Protein AF-A0A139MXG2-F1 (afdb_monomer_lite)

Secondary structure (DSSP, 8-state):
----PPP----S-----TTSTTS---HHHHHHHHHHHHHHHHHHHHHHHHHHHT-EEEEEETTEEEEEE-HHHHHHHHHHHHHHTSTT-TTSS-HIIIIIITTTEE-GGGHHHHHHHHHHHHHHHTTS-GGG--S-SS-TT---TTTT---TT--SHHHH-B-TTS-BHHHHHHHHHHHHHHHT--EEEEEE-

Foldseek 3Di:
DDDDDDDDDDDPDPDDDPPCVPPDPDPVVVVVVVVVVVVVVVVVVVVVVVVLQPWFKWKDQPPDTGTFHHPLLVQQLLLQCCVVPVVVDFCPPLVCCRPPVVVWKDALVSLVSNLVSLVVSLVSQQPAALVSGQSHNVDRVDAPPCHPPDDPVRGTSSQNRAGPVRHRPSVSSNVSSVSCNVVNGMMGMDIDD

Organism: Streptococcus gordonii (NCBI:txid1302)

pLDDT: mean 81.47, std 22.65, range [27.84, 98.81]

Radius of gyration: 23.89 Å; chains: 1; bounding box: 67×48×54 Å

Structure (mmCIF, N/CA/C/O backbone):
data_AF-A0A139MXG2-F1
#
_entry.id   AF-A0A139MXG2-F1
#
loop_
_atom_site.group_PDB
_atom_site.id
_atom_site.type_symbol
_atom_site.label_atom_id
_atom_site.label_alt_id
_atom_site.label_comp_id
_atom_site.label_asym_id
_atom_site.label_entity_id
_atom_site.label_seq_id
_atom_site.pdbx_PDB_ins_code
_atom_site.Cartn_x
_atom_site.Cartn_y
_atom_site.Cartn_z
_atom_site.occupancy
_atom_site.B_iso_or_equiv
_atom_site.auth_seq_id
_atom_site.auth_comp_id
_atom_site.auth_asym_id
_atom_site.auth_atom_id
_atom_site.pdbx_PDB_model_num
ATOM 1 N N . MET A 1 1 ? 38.905 -34.431 35.740 1.00 37.22 1 MET A N 1
ATOM 2 C CA . MET A 1 1 ? 38.236 -33.341 36.484 1.00 37.22 1 MET A CA 1
ATOM 3 C C . MET A 1 1 ? 37.136 -32.780 35.584 1.00 37.22 1 MET A C 1
ATOM 5 O O . MET A 1 1 ? 37.453 -32.268 34.521 1.00 37.22 1 MET A O 1
ATOM 9 N N . ARG A 1 2 ? 35.854 -33.015 35.895 1.00 28.20 2 ARG A N 1
ATOM 10 C CA . ARG A 1 2 ? 34.718 -32.562 35.066 1.00 28.20 2 ARG A CA 1
ATOM 11 C C . ARG A 1 2 ? 34.295 -31.168 35.528 1.00 28.20 2 ARG A C 1
ATOM 13 O O . ARG A 1 2 ? 33.769 -31.045 36.629 1.00 28.20 2 ARG A O 1
ATOM 20 N N . PHE A 1 3 ? 34.488 -30.149 34.696 1.00 29.58 3 PHE A N 1
ATOM 21 C CA . PHE A 1 3 ? 33.905 -28.829 34.930 1.00 29.58 3 PHE A CA 1
ATOM 22 C C . PHE A 1 3 ? 32.488 -28.797 34.347 1.00 29.58 3 PHE A C 1
ATOM 24 O O . PHE A 1 3 ? 32.293 -28.965 33.145 1.00 29.58 3 PHE A O 1
ATOM 31 N N . ARG A 1 4 ?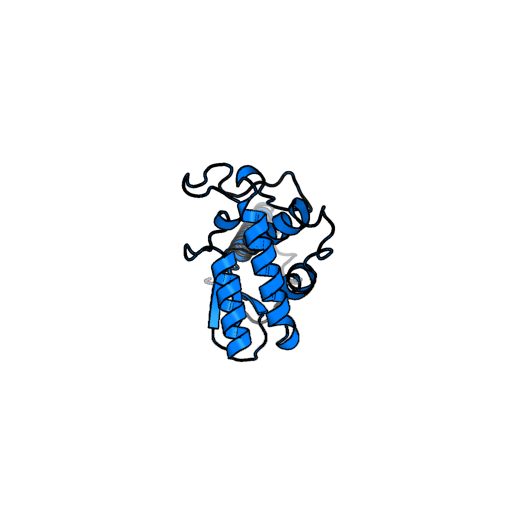 31.486 -28.635 35.216 1.00 29.02 4 ARG A N 1
ATOM 32 C CA . ARG A 1 4 ? 30.109 -28.301 34.833 1.00 29.02 4 ARG A CA 1
ATOM 33 C C . ARG A 1 4 ? 30.005 -26.779 34.798 1.00 29.02 4 ARG A C 1
ATOM 35 O O . ARG A 1 4 ? 30.084 -26.153 35.849 1.00 29.02 4 ARG A O 1
ATOM 42 N N . PHE A 1 5 ? 29.799 -26.201 33.621 1.00 33.56 5 PHE A N 1
ATOM 43 C CA . PHE A 1 5 ? 29.454 -24.787 33.492 1.00 33.56 5 PHE A CA 1
ATOM 44 C C . PHE A 1 5 ? 27.931 -24.645 33.535 1.00 33.56 5 PHE A C 1
ATOM 46 O O . PHE A 1 5 ? 27.222 -25.253 32.734 1.00 33.56 5 PHE A O 1
ATOM 53 N N . ARG A 1 6 ? 27.425 -23.885 34.509 1.00 27.84 6 ARG A N 1
ATOM 54 C CA . ARG A 1 6 ? 26.034 -23.419 34.548 1.00 27.84 6 ARG A CA 1
ATOM 55 C C . ARG A 1 6 ? 26.012 -22.061 33.854 1.00 27.84 6 ARG A C 1
ATOM 57 O O . ARG A 1 6 ? 26.726 -21.165 34.287 1.00 27.84 6 ARG A O 1
ATOM 64 N N . PHE A 1 7 ? 25.221 -21.923 32.797 1.00 35.12 7 PHE A N 1
ATOM 65 C CA . PHE A 1 7 ? 24.959 -20.633 32.162 1.00 35.12 7 PHE A CA 1
ATOM 66 C C . PHE A 1 7 ? 23.643 -20.077 32.715 1.00 35.12 7 PHE A C 1
ATOM 68 O O . PHE A 1 7 ? 22.646 -20.796 32.748 1.00 35.12 7 PHE A O 1
ATOM 75 N N . SER A 1 8 ? 23.664 -18.825 33.171 1.00 30.33 8 SER A N 1
ATOM 76 C CA . SER A 1 8 ? 22.471 -18.023 33.457 1.00 30.33 8 SER A CA 1
ATOM 77 C C . SER A 1 8 ? 22.381 -16.943 32.384 1.00 30.33 8 SER A C 1
ATOM 79 O O . SER A 1 8 ? 23.402 -16.333 32.065 1.00 30.33 8 SER A O 1
ATOM 81 N N . ILE A 1 9 ? 21.197 -16.740 31.809 1.00 47.22 9 ILE A N 1
ATOM 82 C CA . ILE A 1 9 ? 20.937 -15.701 30.810 1.00 47.22 9 ILE A CA 1
ATOM 83 C C . ILE A 1 9 ? 20.084 -14.639 31.494 1.00 47.22 9 ILE A C 1
ATOM 85 O O . ILE A 1 9 ? 18.867 -14.768 31.550 1.00 47.22 9 ILE A O 1
ATOM 89 N N . GLU A 1 10 ? 20.722 -13.598 32.015 1.00 31.53 10 GLU A N 1
ATOM 90 C CA . GLU A 1 10 ? 20.045 -12.356 32.383 1.00 31.53 10 GLU A CA 1
ATOM 91 C C . GLU A 1 10 ? 20.892 -11.173 31.908 1.00 31.53 10 GLU A C 1
ATOM 93 O O . GLU A 1 10 ? 22.058 -11.048 32.273 1.00 31.53 10 GLU A O 1
ATOM 98 N N . GLY A 1 11 ? 20.280 -10.302 31.099 1.00 35.84 11 GLY A N 1
ATOM 99 C CA . GLY A 1 11 ? 20.772 -8.954 30.810 1.00 35.84 11 GLY A CA 1
ATOM 100 C C . GLY A 1 11 ? 21.681 -8.809 29.584 1.00 35.84 11 GLY A C 1
ATOM 101 O O . GLY A 1 11 ? 22.771 -9.366 29.512 1.00 35.84 11 GLY A O 1
ATOM 102 N N . ASN A 1 12 ? 21.248 -7.972 28.635 1.00 47.31 12 ASN A N 1
ATOM 103 C CA . ASN A 1 12 ? 21.982 -7.511 27.448 1.00 47.31 12 ASN A CA 1
ATOM 104 C C . ASN A 1 12 ? 23.227 -6.660 27.791 1.00 47.31 12 ASN A C 1
ATOM 106 O O . ASN A 1 12 ? 23.281 -5.461 27.509 1.00 47.31 12 ASN A O 1
ATOM 110 N N . ARG A 1 13 ? 24.258 -7.271 28.374 1.00 39.78 13 ARG A N 1
ATOM 111 C CA . ARG A 1 13 ? 25.614 -6.709 28.422 1.00 39.78 13 ARG A CA 1
ATOM 112 C C . ARG A 1 13 ? 26.628 -7.829 28.608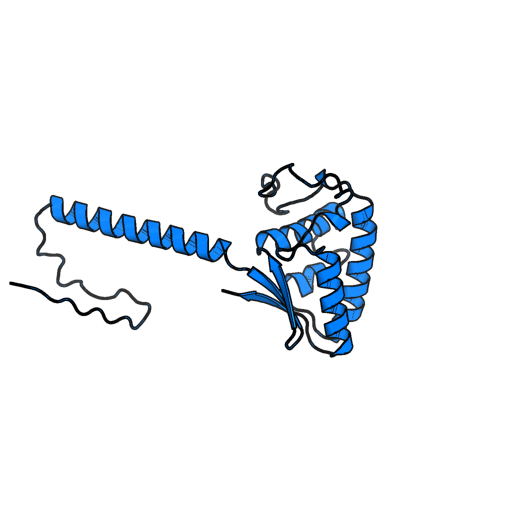 1.00 39.78 13 ARG A C 1
ATOM 114 O O . ARG A 1 13 ? 26.687 -8.451 29.662 1.00 39.78 13 ARG A O 1
ATOM 121 N N . LEU A 1 14 ? 27.445 -8.070 27.585 1.00 39.31 14 LEU A N 1
ATOM 122 C CA . LEU A 1 14 ? 28.656 -8.876 27.720 1.00 39.31 14 LEU A CA 1
ATOM 123 C C . LEU A 1 14 ? 29.695 -8.055 28.491 1.00 39.31 14 LEU A C 1
ATOM 125 O O . LEU A 1 14 ? 30.563 -7.423 27.896 1.00 39.31 14 LEU A O 1
ATOM 129 N N . GLU A 1 15 ? 29.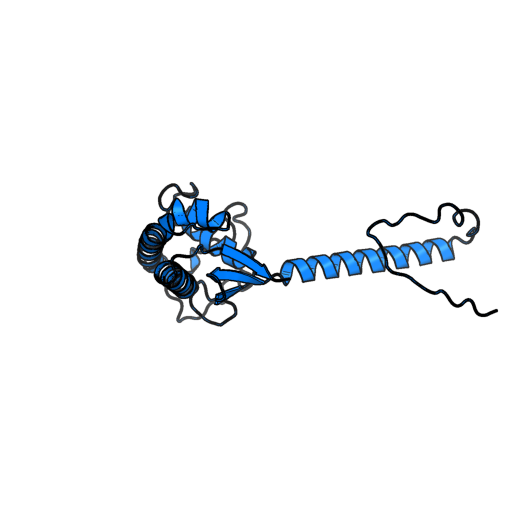600 -8.052 29.815 1.00 47.44 15 GLU A N 1
ATOM 130 C CA . GLU A 1 15 ? 30.723 -7.703 30.679 1.00 47.44 15 GLU A CA 1
ATOM 131 C C . GLU A 1 15 ? 31.101 -8.913 31.537 1.00 47.44 15 GLU A C 1
ATOM 133 O O . GLU A 1 15 ? 30.236 -9.644 32.014 1.00 47.44 15 GLU A O 1
ATOM 138 N N . LEU A 1 16 ? 32.418 -9.064 31.732 1.00 34.44 16 LEU A N 1
ATOM 139 C CA . LEU A 1 16 ? 33.171 -10.162 32.357 1.00 34.44 16 LEU A CA 1
ATOM 140 C C . LEU A 1 16 ? 33.543 -11.271 31.353 1.00 34.44 16 LEU A C 1
ATOM 142 O O . LEU A 1 16 ? 32.700 -11.954 30.791 1.00 34.44 16 LEU A O 1
ATOM 146 N N . LEU A 1 17 ? 34.825 -11.516 31.068 1.00 36.31 17 LEU A N 1
ATOM 147 C CA . LEU A 1 17 ? 35.891 -11.736 32.049 1.00 36.31 17 LEU A CA 1
ATOM 148 C C . LEU A 1 17 ? 37.239 -11.153 31.578 1.00 36.31 17 LEU A C 1
ATOM 150 O O . LEU A 1 17 ? 37.980 -11.791 30.833 1.00 36.31 17 LEU A O 1
ATOM 154 N N . SER A 1 18 ? 37.613 -9.987 32.106 1.00 43.59 18 SER A N 1
ATOM 155 C CA . SER A 1 18 ? 38.977 -9.435 32.030 1.00 43.59 18 SER A CA 1
ATOM 156 C C . SER A 1 18 ? 39.995 -10.181 32.916 1.00 43.59 18 SER A C 1
ATOM 158 O O . SER A 1 18 ? 41.167 -9.828 32.930 1.00 43.59 18 SER A O 1
ATOM 160 N N . GLY A 1 19 ? 39.584 -11.240 33.626 1.00 45.50 19 GLY A N 1
ATOM 161 C CA . GLY A 1 19 ? 40.450 -12.042 34.505 1.00 45.50 19 GLY A CA 1
ATOM 162 C C . GLY A 1 19 ? 40.971 -13.359 33.914 1.00 45.50 19 GLY A C 1
ATOM 163 O O . GLY A 1 19 ? 41.646 -14.106 34.611 1.00 45.50 19 GLY A O 1
ATOM 164 N N . LEU A 1 20 ? 40.653 -13.678 32.654 1.00 44.53 20 LEU A N 1
ATOM 165 C CA . LEU A 1 20 ? 41.050 -14.939 31.995 1.00 44.53 20 LEU A CA 1
ATOM 166 C C . LEU A 1 20 ? 41.955 -14.728 30.771 1.00 44.53 20 LEU A C 1
ATOM 168 O O . LEU A 1 20 ? 42.260 -15.673 30.045 1.00 44.53 20 LEU A O 1
ATOM 172 N N . TRP A 1 21 ? 42.404 -13.493 30.540 1.00 44.84 21 TRP A N 1
ATOM 173 C CA . TRP A 1 21 ? 43.196 -13.132 29.363 1.00 44.84 21 TRP A CA 1
ATOM 174 C C . TRP A 1 21 ? 44.678 -13.521 29.443 1.00 44.84 21 TRP A C 1
ATOM 176 O O . TRP A 1 21 ? 45.328 -13.627 28.403 1.00 44.84 21 TRP A O 1
ATOM 186 N N . GLU A 1 22 ? 45.209 -13.829 30.628 1.00 49.12 22 GLU A N 1
ATOM 187 C CA . GLU A 1 22 ? 46.633 -14.169 30.779 1.00 49.12 22 GLU A CA 1
ATOM 188 C C . GLU A 1 22 ? 46.953 -15.673 30.781 1.00 49.12 22 GLU A C 1
ATOM 190 O O . GLU A 1 22 ? 48.122 -16.046 30.727 1.00 49.12 22 GLU A O 1
ATOM 195 N N . MET A 1 23 ? 45.958 -16.565 30.731 1.00 47.44 23 MET A N 1
ATOM 196 C CA . MET A 1 23 ? 46.183 -18.019 30.842 1.00 47.44 23 MET A CA 1
ATOM 197 C C . MET A 1 23 ? 45.938 -18.829 29.560 1.00 47.44 23 MET A C 1
ATOM 199 O O . MET A 1 23 ? 45.610 -20.011 29.616 1.00 47.44 23 MET A O 1
ATOM 203 N N . ILE A 1 24 ? 46.149 -18.235 28.382 1.00 49.94 24 ILE A N 1
ATOM 204 C CA . ILE A 1 24 ? 46.224 -18.996 27.124 1.00 49.94 24 ILE A CA 1
ATOM 205 C C . ILE A 1 24 ? 47.432 -18.510 26.315 1.00 49.94 24 ILE A C 1
ATOM 207 O O . ILE A 1 24 ? 47.331 -17.587 25.502 1.00 49.94 24 ILE A O 1
ATOM 211 N N . GLN A 1 25 ? 48.591 -19.130 26.554 1.00 51.31 25 GLN A N 1
ATOM 212 C CA . GLN A 1 25 ? 49.826 -18.970 25.764 1.00 51.31 25 GLN A CA 1
ATOM 213 C C . GLN A 1 25 ? 49.909 -19.962 24.589 1.00 51.31 25 GLN A C 1
ATOM 215 O O . GLN A 1 25 ? 50.935 -20.073 23.927 1.00 51.31 25 GLN A O 1
ATOM 220 N N . GLU A 1 26 ? 48.824 -20.674 24.282 1.00 58.94 26 GLU A N 1
ATOM 221 C CA . GLU A 1 26 ? 48.782 -21.586 23.142 1.00 58.94 26 GLU A CA 1
ATOM 222 C C . GLU A 1 26 ? 48.081 -20.909 21.954 1.00 58.94 26 GLU A C 1
ATOM 224 O O . GLU A 1 26 ? 46.870 -20.667 21.968 1.00 58.94 26 GLU A O 1
ATOM 229 N N . LYS A 1 27 ? 48.847 -20.574 20.903 1.00 59.22 27 LYS A N 1
ATOM 230 C CA . LYS A 1 27 ? 48.327 -19.941 19.670 1.00 59.22 27 LYS A CA 1
ATOM 231 C C . LYS A 1 27 ? 47.172 -20.739 19.042 1.00 59.22 27 LYS A C 1
ATOM 233 O O . LYS A 1 27 ? 46.282 -20.140 18.440 1.00 59.22 27 LYS A O 1
ATOM 238 N N . SER A 1 28 ? 47.163 -22.067 19.204 1.00 58.59 28 SER A N 1
ATOM 239 C CA . SER A 1 28 ? 46.114 -22.953 18.678 1.00 58.59 28 SER A CA 1
ATOM 240 C C . SER A 1 28 ? 44.761 -22.728 19.369 1.00 58.59 28 SER A C 1
ATOM 242 O O . SER A 1 28 ? 43.736 -22.652 18.693 1.00 58.59 28 SER A O 1
ATOM 244 N N . LEU A 1 29 ? 44.754 -22.529 20.692 1.00 50.47 29 LEU A N 1
ATOM 245 C CA . LEU A 1 29 ? 43.544 -22.294 21.481 1.00 50.47 29 LEU A CA 1
ATOM 246 C C . LEU A 1 29 ? 42.965 -20.899 21.226 1.00 50.47 29 LEU A C 1
ATOM 248 O O . LEU A 1 29 ? 41.749 -20.766 21.110 1.00 50.47 29 LEU A O 1
ATOM 252 N N . ARG A 1 30 ? 43.813 -19.877 21.030 1.00 56.88 30 ARG A N 1
ATOM 253 C CA . ARG A 1 30 ? 43.360 -18.538 20.599 1.00 56.88 30 ARG A CA 1
ATOM 254 C C . ARG A 1 30 ? 42.725 -18.571 19.210 1.00 56.88 30 ARG A C 1
ATOM 256 O O . ARG A 1 30 ? 41.656 -18.006 19.017 1.00 56.88 30 ARG A O 1
ATOM 263 N N . ALA A 1 31 ? 43.338 -19.280 18.261 1.00 65.56 31 ALA A N 1
ATOM 264 C CA . ALA A 1 31 ? 42.770 -19.454 16.926 1.00 65.56 31 ALA A CA 1
ATOM 265 C C . ALA A 1 31 ? 41.451 -20.248 16.954 1.00 65.56 31 ALA A C 1
ATOM 267 O O . ALA A 1 31 ? 40.542 -19.961 16.178 1.00 65.56 31 ALA A O 1
ATOM 268 N N . CYS A 1 32 ? 41.327 -21.229 17.853 1.00 57.78 32 CYS A N 1
ATOM 269 C CA . CYS A 1 32 ? 40.097 -21.994 18.051 1.00 57.78 32 CYS A CA 1
ATOM 270 C C . CYS A 1 32 ? 38.975 -21.125 18.645 1.00 57.78 32 CYS A C 1
ATOM 272 O O . CYS A 1 32 ? 37.871 -21.106 18.103 1.00 57.78 32 CYS A O 1
ATOM 274 N N . LEU A 1 33 ? 39.275 -20.344 19.689 1.00 52.47 33 LEU A N 1
ATOM 275 C CA . LEU A 1 33 ? 38.344 -19.386 20.294 1.00 52.47 33 LEU A CA 1
ATOM 276 C C . LEU A 1 33 ? 37.903 -18.311 19.298 1.00 52.47 33 LEU A C 1
ATOM 278 O O . LEU A 1 33 ? 36.711 -18.041 19.212 1.00 52.47 33 LEU A O 1
ATOM 282 N N . GLN A 1 34 ? 38.823 -17.779 18.489 1.00 66.06 34 GLN A N 1
ATOM 283 C CA . GLN A 1 34 ? 38.485 -16.803 17.453 1.00 66.06 34 GLN A CA 1
ATOM 284 C C . GLN A 1 34 ? 37.576 -17.416 16.384 1.00 66.06 34 GLN A C 1
ATOM 286 O O . GLN A 1 34 ? 36.538 -16.852 16.064 1.00 66.06 34 GLN A O 1
ATOM 291 N N . LYS A 1 35 ? 37.892 -18.618 15.880 1.00 70.75 35 LYS A N 1
ATOM 292 C CA . LYS A 1 35 ? 37.029 -19.322 14.914 1.00 70.75 35 LYS A CA 1
ATOM 293 C C . LYS A 1 35 ? 35.647 -19.623 15.488 1.00 70.75 35 LYS A C 1
ATOM 295 O O . LYS A 1 35 ? 34.659 -19.569 14.758 1.00 70.75 35 LYS A O 1
ATOM 300 N N . PHE A 1 36 ? 35.576 -19.949 16.776 1.00 66.31 36 PHE A N 1
ATOM 301 C CA . PHE A 1 36 ? 34.319 -20.167 17.477 1.00 66.31 36 PHE A CA 1
ATOM 302 C C . PHE A 1 36 ? 33.530 -18.857 17.591 1.00 66.31 36 PHE A C 1
ATOM 304 O O . PHE A 1 36 ? 32.392 -18.802 17.140 1.00 66.31 36 PHE A O 1
ATOM 311 N N . GLN A 1 37 ? 34.144 -17.777 18.075 1.00 55.03 37 GLN A N 1
ATOM 312 C CA . GLN A 1 37 ? 33.527 -16.449 18.161 1.00 55.03 37 GLN A CA 1
ATOM 313 C C . GLN A 1 37 ? 33.076 -15.921 16.790 1.00 55.03 37 GLN A C 1
ATOM 315 O O . GLN A 1 37 ? 31.961 -15.417 16.672 1.00 55.03 37 GLN A O 1
ATOM 320 N N . ASP A 1 38 ? 33.873 -16.110 15.738 1.00 69.81 38 ASP A N 1
ATOM 321 C CA . ASP A 1 38 ? 33.536 -15.724 14.364 1.00 69.81 38 ASP A CA 1
ATOM 322 C C . ASP A 1 38 ? 32.387 -16.559 13.796 1.00 69.81 38 ASP A C 1
ATOM 324 O O . ASP A 1 38 ? 31.559 -16.037 13.048 1.00 69.81 38 ASP A O 1
ATOM 328 N N . LYS A 1 39 ? 32.330 -17.859 14.118 1.00 60.94 39 LYS A N 1
ATOM 329 C CA . LYS A 1 39 ? 31.229 -18.744 13.718 1.00 60.94 39 LYS A CA 1
ATOM 330 C C . LYS A 1 39 ? 29.937 -18.346 14.422 1.00 60.94 39 LYS A C 1
ATOM 332 O O . LYS A 1 39 ? 28.908 -18.260 13.765 1.00 60.94 39 LYS A O 1
ATOM 337 N N . TYR A 1 40 ? 29.988 -18.056 15.720 1.00 52.88 40 TYR A N 1
ATOM 338 C CA . TYR A 1 40 ? 28.823 -17.586 16.469 1.00 52.88 40 TYR A CA 1
ATOM 339 C C . TYR A 1 40 ? 28.385 -16.193 16.029 1.00 52.88 40 TYR A C 1
ATOM 341 O O . TYR A 1 40 ? 27.195 -15.977 15.870 1.00 52.88 40 TYR A O 1
ATOM 349 N N . SER A 1 41 ? 29.313 -15.281 15.742 1.00 57.09 41 SER A N 1
ATOM 350 C CA . SER A 1 41 ? 28.985 -13.941 15.242 1.00 57.09 41 SER A CA 1
ATOM 351 C C . SER A 1 41 ? 28.418 -13.985 13.824 1.00 57.09 41 SER A C 1
ATOM 353 O O . SER A 1 41 ? 27.494 -13.241 13.516 1.00 57.09 41 SER A O 1
ATOM 355 N N . ARG A 1 42 ? 28.925 -14.873 12.956 1.00 50.91 42 ARG A N 1
ATOM 356 C CA . ARG A 1 42 ? 28.336 -15.124 11.631 1.00 50.91 42 ARG A CA 1
ATOM 357 C C . ARG A 1 42 ? 26.969 -15.776 11.729 1.00 50.91 42 ARG A C 1
ATOM 359 O O . ARG A 1 42 ? 26.075 -15.335 11.029 1.00 50.91 42 ARG A O 1
ATOM 366 N N . ASN A 1 43 ? 26.793 -16.761 12.605 1.00 48.25 43 ASN A N 1
ATOM 367 C CA . ASN A 1 43 ? 25.494 -17.384 12.834 1.00 48.25 43 ASN A CA 1
ATOM 368 C C . ASN A 1 43 ? 24.499 -16.400 13.447 1.00 48.25 43 ASN A C 1
ATOM 370 O O . ASN A 1 43 ? 23.350 -16.417 13.052 1.00 48.25 43 ASN A O 1
ATOM 374 N N . LEU A 1 44 ? 24.925 -15.521 14.356 1.00 37.94 44 LEU A N 1
ATOM 375 C CA . LEU A 1 44 ? 24.071 -14.496 14.951 1.00 37.94 44 LEU A CA 1
ATOM 376 C C . LEU A 1 44 ? 23.711 -13.415 13.927 1.00 37.94 44 LEU A C 1
ATOM 378 O O . LEU A 1 44 ? 22.563 -13.008 13.890 1.00 37.94 44 LEU A O 1
ATOM 382 N N . LYS A 1 45 ? 24.652 -13.018 13.056 1.00 45.00 45 LYS A N 1
ATOM 383 C CA . LYS A 1 45 ? 24.379 -12.142 11.902 1.00 45.00 45 LYS A CA 1
ATOM 384 C C . LYS A 1 45 ? 23.475 -12.800 10.859 1.00 45.00 45 LYS A C 1
ATOM 386 O O . LYS A 1 45 ? 22.686 -12.120 10.223 1.00 45.00 45 LYS A O 1
ATOM 391 N N . PHE A 1 46 ? 23.608 -14.108 10.663 1.00 39.00 46 PHE A N 1
ATOM 392 C CA . PHE A 1 46 ? 22.753 -14.896 9.779 1.00 39.00 46 PHE A CA 1
ATOM 393 C C . PHE A 1 46 ? 21.339 -14.991 10.355 1.00 39.00 46 PHE A C 1
ATOM 395 O O . PHE A 1 46 ? 20.389 -14.688 9.652 1.00 39.00 46 PHE A O 1
ATOM 402 N N . TYR A 1 47 ? 21.218 -15.283 11.654 1.00 41.94 47 TYR A N 1
ATOM 403 C CA . TYR A 1 47 ? 19.946 -15.328 12.373 1.00 41.94 47 TYR A CA 1
ATOM 404 C C . TYR A 1 47 ? 19.284 -13.954 12.452 1.00 41.94 47 TYR A C 1
ATOM 406 O O . TYR A 1 47 ? 18.075 -13.866 12.316 1.00 41.94 47 TYR A O 1
ATOM 414 N N . SER A 1 48 ? 20.058 -12.881 12.650 1.00 44.47 48 SER A N 1
ATOM 415 C CA . SER A 1 48 ? 19.520 -11.520 12.667 1.00 44.47 48 SER A CA 1
ATOM 416 C C . SER A 1 48 ? 19.033 -11.104 11.280 1.00 44.47 48 SER A C 1
ATOM 418 O O . SER A 1 48 ? 17.970 -10.506 11.176 1.00 44.47 48 SER A O 1
ATOM 420 N N . ARG A 1 49 ? 19.751 -11.494 10.218 1.00 40.59 49 ARG A N 1
ATOM 421 C CA . ARG A 1 49 ? 19.357 -11.217 8.831 1.00 40.59 49 ARG A CA 1
ATOM 422 C C . ARG A 1 49 ? 18.145 -12.043 8.390 1.00 40.59 49 ARG A C 1
ATOM 424 O O . ARG A 1 49 ? 17.233 -11.481 7.808 1.00 40.59 49 ARG A O 1
ATOM 431 N N . GLU A 1 50 ? 18.079 -13.330 8.742 1.00 47.22 50 GLU A N 1
ATOM 432 C CA . GLU A 1 50 ? 16.864 -14.144 8.565 1.00 47.22 50 GLU A CA 1
ATOM 433 C C . GLU A 1 50 ? 15.701 -13.599 9.403 1.00 47.22 50 GLU A C 1
ATOM 435 O O . GLU A 1 50 ? 14.581 -13.545 8.916 1.00 47.22 50 GLU A O 1
ATOM 440 N N . SER A 1 51 ? 15.936 -13.142 10.638 1.00 49.06 51 SER A N 1
ATOM 441 C CA . SER A 1 51 ? 14.870 -12.580 11.478 1.00 49.06 51 SER A CA 1
ATOM 442 C C . SER A 1 51 ? 14.361 -11.228 10.979 1.00 49.06 51 SER A C 1
ATOM 444 O O . SER A 1 51 ? 13.179 -10.953 11.129 1.00 49.06 51 SER A O 1
ATOM 446 N N . GLU A 1 52 ? 15.210 -10.407 10.353 1.00 49.53 52 GLU A N 1
ATOM 447 C CA . GLU A 1 52 ? 14.802 -9.170 9.672 1.00 49.53 52 GLU A CA 1
ATOM 448 C C . GLU A 1 52 ? 14.032 -9.472 8.371 1.00 49.53 52 GLU A C 1
ATOM 450 O O . GLU A 1 52 ? 13.072 -8.772 8.058 1.00 49.53 52 GLU A O 1
ATOM 455 N N . GLU A 1 53 ? 14.366 -10.565 7.673 1.00 50.59 53 GLU A N 1
ATOM 456 C CA . GLU A 1 53 ? 13.642 -11.072 6.492 1.00 50.59 53 GLU A CA 1
ATOM 457 C C . GLU A 1 53 ? 12.327 -11.819 6.843 1.00 50.59 53 GLU A C 1
ATOM 459 O O . GLU A 1 53 ? 11.484 -12.031 5.968 1.00 50.59 53 GLU A O 1
ATOM 464 N N . LEU A 1 54 ? 12.107 -12.179 8.115 1.00 53.84 54 LEU A N 1
ATOM 465 C CA . LEU A 1 54 ? 10.921 -12.902 8.612 1.00 53.84 54 LEU A CA 1
ATOM 466 C C . LEU A 1 54 ? 9.842 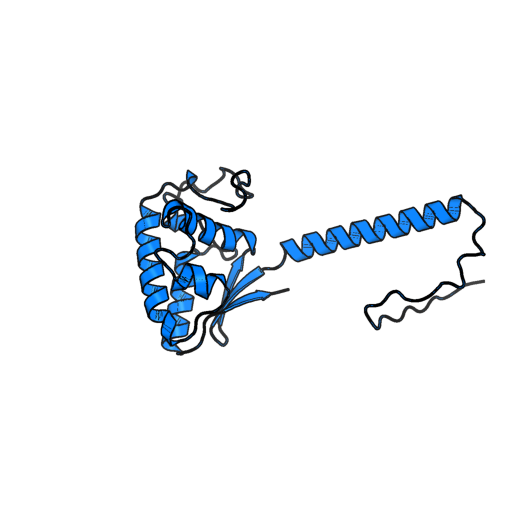-12.001 9.235 1.00 53.84 54 LEU A C 1
ATOM 468 O O . LEU A 1 54 ? 8.759 -12.493 9.563 1.00 53.84 54 LEU A O 1
ATOM 472 N N . MET A 1 55 ? 10.101 -10.698 9.386 1.00 70.31 55 MET A N 1
ATOM 473 C CA . MET A 1 55 ? 9.137 -9.761 9.969 1.00 70.31 55 MET A CA 1
ATOM 474 C C . MET A 1 55 ? 7.957 -9.569 9.024 1.00 70.31 55 MET A C 1
ATOM 476 O O . MET A 1 55 ? 8.025 -8.809 8.051 1.00 70.31 55 MET A O 1
ATOM 480 N N . THR A 1 56 ? 6.847 -10.248 9.315 1.00 87.31 56 THR A N 1
ATOM 481 C CA . THR A 1 56 ? 5.633 -10.042 8.536 1.00 87.31 56 THR A CA 1
ATOM 482 C C . THR A 1 56 ? 5.002 -8.711 8.923 1.00 87.31 56 THR A C 1
ATOM 484 O O . THR A 1 56 ? 4.682 -8.465 10.088 1.00 87.31 56 THR A O 1
ATOM 487 N N . VAL A 1 57 ? 4.818 -7.840 7.937 1.00 93.69 57 VAL A N 1
ATOM 488 C CA . VAL A 1 57 ? 4.043 -6.613 8.084 1.00 93.69 57 VAL A CA 1
ATOM 489 C C . VAL A 1 57 ? 2.571 -6.887 7.806 1.00 93.69 57 VAL A C 1
ATOM 491 O O . VAL A 1 57 ? 2.204 -7.749 6.996 1.00 93.69 57 VAL A O 1
ATOM 494 N N . GLY A 1 58 ? 1.713 -6.138 8.481 1.00 95.56 58 GLY A N 1
ATOM 495 C CA . GLY A 1 58 ? 0.274 -6.199 8.295 1.00 95.56 58 GLY A CA 1
ATOM 496 C C . GLY A 1 58 ? -0.425 -4.945 8.790 1.00 95.56 58 GLY A C 1
ATOM 497 O O . GLY A 1 58 ? 0.181 -4.074 9.419 1.00 95.56 58 GLY A O 1
ATOM 498 N N . LEU A 1 59 ? -1.717 -4.867 8.486 1.00 97.12 59 LEU A N 1
ATOM 499 C CA . LEU A 1 59 ? -2.597 -3.803 8.956 1.00 97.12 59 LEU A CA 1
ATOM 500 C C . LEU A 1 59 ? -3.318 -4.282 10.210 1.00 97.12 59 LEU A C 1
ATOM 502 O O . LEU A 1 59 ? -3.879 -5.379 10.232 1.00 97.12 59 LEU A O 1
ATOM 506 N N . LYS A 1 60 ? -3.329 -3.443 11.238 1.00 97.31 60 LYS A N 1
ATOM 507 C CA . LYS A 1 60 ? -4.088 -3.641 12.465 1.00 97.31 60 LYS A CA 1
ATOM 508 C C . LYS A 1 60 ? -5.251 -2.661 12.510 1.00 97.31 60 LYS A C 1
ATOM 510 O O . LYS A 1 60 ? -5.039 -1.454 12.396 1.00 97.31 60 LYS A O 1
ATOM 515 N N . VAL A 1 61 ? -6.448 -3.190 12.738 1.00 97.69 61 VAL A N 1
ATOM 516 C CA . VAL A 1 61 ? -7.685 -2.427 12.934 1.00 97.69 61 VAL A CA 1
ATOM 517 C C . VAL A 1 61 ? -8.355 -2.984 14.181 1.00 97.69 61 VAL A C 1
ATOM 519 O O . VAL A 1 61 ? -8.941 -4.057 14.135 1.00 97.69 61 VAL A O 1
ATOM 522 N N . ASP A 1 62 ? -8.192 -2.306 15.315 1.00 94.31 62 ASP A N 1
ATOM 523 C CA . ASP A 1 62 ? -8.589 -2.820 16.635 1.00 94.31 62 ASP A CA 1
ATOM 524 C C . ASP A 1 62 ? -8.096 -4.265 16.906 1.00 94.31 62 ASP A C 1
ATOM 526 O O . ASP A 1 62 ? -6.891 -4.471 17.116 1.00 94.31 62 ASP A O 1
ATOM 530 N N . LEU A 1 63 ? -8.994 -5.260 16.872 1.00 92.75 63 LEU A N 1
ATOM 531 C CA . LEU A 1 63 ? -8.696 -6.689 17.038 1.00 92.75 63 LEU A CA 1
ATOM 532 C C . LEU A 1 63 ? -8.416 -7.424 15.713 1.00 92.75 63 LEU A C 1
ATOM 534 O O . LEU A 1 63 ? -7.929 -8.556 15.736 1.00 92.75 63 LEU A O 1
ATOM 538 N N . TYR A 1 64 ? -8.701 -6.806 14.565 1.00 94.56 64 TYR A N 1
ATOM 539 C CA . TYR A 1 64 ? -8.477 -7.385 13.244 1.00 94.56 64 TYR A CA 1
ATOM 540 C C . TYR A 1 64 ? -7.020 -7.237 12.796 1.00 94.56 64 TYR A C 1
ATOM 542 O O . TYR A 1 64 ? -6.377 -6.199 12.986 1.00 94.56 64 TYR A O 1
ATOM 550 N N . TRP A 1 65 ? -6.517 -8.288 12.146 1.00 95.50 65 TRP A N 1
ATOM 551 C CA . TRP A 1 65 ? -5.181 -8.343 11.566 1.00 95.50 65 TRP A CA 1
ATOM 552 C C . TRP A 1 65 ? -5.239 -8.763 10.098 1.00 95.50 65 TRP A C 1
ATOM 554 O O . TRP A 1 65 ? -5.725 -9.848 9.769 1.00 95.50 65 TRP A O 1
ATOM 564 N N . TYR A 1 66 ? -4.684 -7.930 9.222 1.00 95.62 66 TYR A N 1
ATOM 565 C CA . TYR A 1 66 ? -4.586 -8.188 7.789 1.00 95.62 66 TYR A CA 1
ATOM 566 C C . TYR A 1 66 ? -3.117 -8.378 7.419 1.00 95.62 66 TYR A C 1
ATOM 568 O O . TYR A 1 66 ? -2.377 -7.408 7.254 1.00 95.62 66 TYR A O 1
ATOM 576 N N . SER A 1 67 ? -2.684 -9.635 7.304 1.00 93.75 67 SER A N 1
ATOM 577 C CA . SER A 1 67 ? -1.308 -9.960 6.912 1.00 93.75 67 SER A CA 1
ATOM 578 C C . SER A 1 67 ? -1.036 -9.545 5.463 1.00 93.75 67 SER A C 1
ATOM 580 O O . SER A 1 67 ? -1.841 -9.820 4.567 1.00 93.75 67 SER A O 1
ATOM 582 N N . ILE A 1 68 ? 0.104 -8.884 5.247 1.00 94.75 68 ILE A N 1
ATOM 583 C CA . ILE A 1 68 ? 0.552 -8.421 3.932 1.00 94.75 68 ILE A CA 1
ATOM 584 C C . ILE A 1 68 ? 1.713 -9.277 3.422 1.00 94.75 68 ILE A C 1
ATOM 586 O O . ILE A 1 68 ? 1.610 -9.859 2.348 1.00 94.75 68 ILE A O 1
ATOM 590 N N . GLY A 1 69 ? 2.821 -9.360 4.150 1.00 91.88 69 GLY A N 1
ATOM 591 C CA . GLY A 1 69 ? 4.049 -9.958 3.623 1.00 91.88 69 GLY A CA 1
ATOM 592 C C . GLY A 1 69 ? 5.270 -9.357 4.292 1.00 91.88 69 GLY A C 1
ATOM 593 O O . GLY A 1 69 ? 5.219 -9.110 5.491 1.00 91.88 69 GLY A O 1
ATOM 594 N N . THR A 1 70 ? 6.342 -9.119 3.543 1.00 91.94 70 THR A N 1
ATOM 595 C CA . THR A 1 70 ? 7.561 -8.472 4.053 1.00 91.94 70 THR A CA 1
ATOM 596 C C . THR A 1 70 ? 7.457 -6.946 4.001 1.00 91.94 70 THR A C 1
ATOM 598 O O . THR A 1 70 ? 6.645 -6.389 3.256 1.00 91.94 70 THR A O 1
ATOM 601 N N . GLY A 1 71 ? 8.300 -6.262 4.779 1.00 91.88 71 GLY A N 1
ATOM 602 C CA . GLY A 1 71 ? 8.414 -4.801 4.735 1.00 91.88 71 GLY A CA 1
ATOM 603 C C . GLY A 1 71 ? 8.778 -4.286 3.341 1.00 91.88 71 GLY A C 1
ATOM 604 O O . GLY A 1 71 ? 8.091 -3.411 2.825 1.00 91.88 71 GLY A O 1
ATOM 605 N N . ASP A 1 72 ? 9.770 -4.899 2.693 1.00 93.06 72 ASP A N 1
ATOM 606 C CA . ASP A 1 72 ? 10.212 -4.528 1.340 1.00 93.06 72 ASP A CA 1
ATOM 607 C C . ASP A 1 72 ? 9.102 -4.674 0.292 1.00 93.06 72 ASP A C 1
ATOM 609 O O . ASP A 1 72 ? 8.970 -3.843 -0.605 1.00 93.06 72 ASP A O 1
ATOM 613 N N . PHE A 1 73 ? 8.256 -5.700 0.424 1.00 95.06 73 PHE A N 1
ATOM 614 C CA . PHE A 1 73 ? 7.102 -5.880 -0.454 1.00 95.06 73 PHE A CA 1
ATOM 615 C C . PHE A 1 73 ? 6.107 -4.720 -0.327 1.00 95.06 73 PHE A C 1
ATOM 617 O O . PHE A 1 73 ? 5.644 -4.180 -1.333 1.00 95.06 73 PHE A O 1
ATOM 624 N N . LEU A 1 74 ? 5.781 -4.327 0.909 1.00 95.88 74 LEU A N 1
ATOM 625 C CA . LEU A 1 74 ? 4.880 -3.205 1.155 1.00 95.88 74 LEU A CA 1
ATOM 626 C C . LEU A 1 74 ? 5.523 -1.875 0.735 1.00 95.88 74 LEU A C 1
ATOM 628 O O . LEU A 1 74 ? 4.852 -1.040 0.135 1.00 95.88 74 LEU A O 1
ATOM 632 N N . HIS A 1 75 ? 6.821 -1.701 0.984 1.00 95.19 75 HIS A N 1
ATOM 633 C CA . HIS A 1 75 ? 7.586 -0.553 0.510 1.00 95.19 75 HIS A CA 1
ATOM 634 C C . HIS A 1 75 ? 7.501 -0.423 -1.017 1.00 95.19 75 HIS A C 1
ATOM 636 O O . HIS A 1 75 ? 7.122 0.639 -1.499 1.00 95.19 75 HIS A O 1
ATOM 642 N N . SER A 1 76 ? 7.704 -1.511 -1.771 1.00 97.31 76 SER A N 1
ATOM 643 C CA . SER A 1 76 ? 7.604 -1.508 -3.239 1.00 97.31 76 SER A CA 1
ATOM 644 C C . SER A 1 76 ? 6.249 -1.016 -3.766 1.00 97.31 76 SER A C 1
ATOM 646 O O . SER A 1 76 ? 6.194 -0.340 -4.801 1.00 97.31 76 SER A O 1
ATOM 648 N N . PHE A 1 77 ? 5.149 -1.305 -3.062 1.00 98.06 77 PHE A N 1
ATOM 649 C CA . PHE A 1 77 ? 3.831 -0.771 -3.415 1.00 98.06 77 PHE A CA 1
ATOM 650 C C . PHE A 1 77 ? 3.817 0.763 -3.355 1.00 98.06 77 PHE A C 1
ATOM 652 O O . PHE A 1 77 ? 3.449 1.421 -4.333 1.00 98.06 77 PHE A O 1
ATOM 659 N N . PHE A 1 78 ? 4.307 1.338 -2.255 1.00 97.56 78 PHE A N 1
ATOM 660 C CA . PHE A 1 78 ? 4.427 2.787 -2.096 1.00 97.56 78 PHE A CA 1
ATOM 661 C C . PHE A 1 78 ? 5.447 3.393 -3.073 1.00 97.56 78 PHE A C 1
ATOM 663 O O . PHE A 1 78 ? 5.153 4.393 -3.730 1.00 97.56 78 PHE A O 1
ATOM 670 N N . SER A 1 79 ? 6.605 2.759 -3.273 1.00 97.50 79 SER A N 1
ATOM 671 C CA . SER A 1 79 ? 7.604 3.180 -4.261 1.00 97.50 79 SER A CA 1
ATOM 672 C C . SER A 1 79 ? 7.012 3.252 -5.668 1.00 97.50 79 SER A C 1
ATOM 674 O O . SER A 1 79 ? 7.266 4.199 -6.412 1.00 97.50 79 SER A O 1
ATOM 676 N N . THR A 1 80 ? 6.177 2.283 -6.041 1.00 98.31 80 THR A N 1
ATOM 677 C CA . THR A 1 80 ? 5.501 2.268 -7.341 1.00 98.31 80 THR A CA 1
ATOM 678 C C . THR A 1 80 ? 4.552 3.455 -7.495 1.00 98.31 80 THR A C 1
ATOM 680 O O . THR A 1 80 ? 4.605 4.132 -8.524 1.00 98.31 80 THR A O 1
ATOM 683 N N . ILE A 1 81 ? 3.746 3.766 -6.477 1.00 98.31 81 ILE A N 1
ATOM 684 C CA . ILE A 1 81 ? 2.837 4.925 -6.488 1.00 98.31 81 ILE A CA 1
ATOM 685 C C . ILE A 1 81 ? 3.622 6.235 -6.591 1.00 98.31 81 ILE A C 1
ATOM 687 O O . ILE A 1 81 ? 3.360 7.034 -7.492 1.00 98.31 81 ILE A O 1
ATOM 691 N N . CYS A 1 82 ? 4.627 6.418 -5.731 1.00 97.44 82 CYS A N 1
ATOM 692 C CA . CYS A 1 82 ? 5.469 7.616 -5.690 1.00 97.44 82 CYS A CA 1
ATOM 693 C C . CYS A 1 82 ? 6.036 7.948 -7.077 1.00 97.44 82 CYS A C 1
ATOM 695 O O . CYS A 1 82 ? 6.019 9.085 -7.547 1.00 97.44 82 CYS A O 1
ATOM 697 N N . VAL A 1 83 ? 6.502 6.930 -7.791 1.00 97.62 83 VAL A N 1
ATOM 698 C CA . VAL A 1 83 ? 7.187 7.124 -9.067 1.00 97.62 83 VAL A CA 1
ATOM 699 C C . VAL A 1 83 ? 6.213 7.253 -10.222 1.00 97.62 83 VAL A C 1
ATOM 701 O O . VAL A 1 83 ? 6.395 8.113 -11.082 1.00 97.62 83 VAL A O 1
ATOM 704 N N . ARG A 1 84 ? 5.227 6.357 -10.293 1.00 97.94 84 ARG A N 1
ATOM 705 C CA . ARG A 1 84 ? 4.342 6.257 -11.456 1.00 97.94 84 ARG A CA 1
ATOM 706 C C . ARG A 1 84 ? 3.218 7.267 -11.414 1.00 97.94 84 ARG A C 1
ATOM 708 O O . ARG A 1 84 ? 2.790 7.712 -12.473 1.00 97.94 84 ARG A O 1
ATOM 715 N N . LEU A 1 85 ? 2.758 7.619 -10.219 1.00 98.31 85 LEU A N 1
ATOM 716 C CA . LEU A 1 85 ? 1.605 8.487 -10.043 1.00 98.31 85 LEU A CA 1
ATOM 717 C C . LEU A 1 85 ? 1.994 9.856 -9.473 1.00 98.31 85 LEU A C 1
ATOM 719 O O . LEU A 1 85 ? 1.341 10.835 -9.820 1.00 98.31 85 LEU A O 1
ATOM 723 N N . GLU A 1 86 ? 3.059 9.959 -8.670 1.00 97.06 86 GLU A N 1
ATOM 724 C CA . GLU A 1 86 ? 3.450 11.205 -7.980 1.00 97.06 86 GLU A CA 1
ATOM 725 C C . GLU A 1 86 ? 4.756 11.845 -8.489 1.00 97.06 86 GLU A C 1
ATOM 727 O O . GLU A 1 86 ? 5.305 12.749 -7.861 1.00 97.06 86 GLU A O 1
ATOM 732 N N . ASN A 1 87 ? 5.270 11.406 -9.643 1.00 94.75 87 ASN A N 1
ATOM 733 C CA . ASN A 1 87 ? 6.475 11.959 -10.278 1.00 94.75 87 ASN A CA 1
ATOM 734 C C . ASN A 1 87 ? 7.714 12.020 -9.357 1.00 94.75 87 ASN A C 1
ATOM 736 O O . ASN A 1 87 ? 8.551 12.912 -9.500 1.00 94.75 87 ASN A O 1
ATOM 740 N N . ASN A 1 88 ? 7.875 11.038 -8.465 1.00 91.75 88 ASN A N 1
ATOM 741 C CA . ASN A 1 88 ? 8.937 10.933 -7.451 1.00 91.75 88 ASN A CA 1
ATOM 742 C C . ASN A 1 88 ? 8.825 11.920 -6.276 1.00 91.75 88 ASN A C 1
ATOM 744 O O . ASN A 1 88 ? 9.786 12.068 -5.521 1.00 91.75 88 ASN A O 1
ATOM 748 N N . VAL A 1 89 ? 7.684 12.590 -6.103 1.00 92.31 89 VAL A N 1
ATOM 749 C CA . VAL A 1 89 ? 7.430 13.459 -4.948 1.00 92.31 89 VAL A CA 1
ATOM 750 C C . VAL A 1 89 ? 6.400 12.786 -4.048 1.00 92.31 89 VAL A C 1
ATOM 752 O O . VAL A 1 89 ? 5.198 12.888 -4.296 1.00 92.31 89 VAL A O 1
ATOM 755 N N . LEU A 1 90 ? 6.895 12.096 -3.015 1.00 88.56 90 LEU A N 1
ATOM 756 C CA . LEU A 1 90 ? 6.089 11.326 -2.065 1.00 88.56 90 LEU A CA 1
ATOM 757 C C . LEU A 1 90 ? 4.965 12.185 -1.465 1.00 88.56 90 LEU A C 1
ATOM 759 O O . LEU A 1 90 ? 5.223 13.265 -0.932 1.00 88.56 90 LEU A O 1
ATOM 763 N N . GLY A 1 91 ? 3.725 11.714 -1.583 1.00 93.19 91 GLY A N 1
ATOM 764 C CA . GLY A 1 91 ? 2.540 12.359 -1.021 1.00 93.19 91 GLY A CA 1
ATOM 765 C C . GLY A 1 91 ? 2.157 13.685 -1.664 1.00 93.19 91 GLY A C 1
ATOM 766 O O . GLY A 1 91 ? 1.402 14.451 -1.068 1.00 93.19 91 GLY A O 1
ATOM 767 N N . SER A 1 92 ? 2.649 13.974 -2.872 1.00 95.75 92 SER A N 1
ATOM 768 C CA . SER A 1 92 ? 2.249 15.173 -3.617 1.00 95.75 92 SER A CA 1
ATOM 769 C C . SER A 1 92 ? 0.817 15.110 -4.154 1.00 95.75 92 SER A C 1
ATOM 771 O O . SER A 1 92 ? 0.210 16.160 -4.366 1.00 95.75 92 SER A O 1
ATOM 773 N N . ARG A 1 93 ? 0.269 13.906 -4.378 1.00 97.88 93 ARG A N 1
ATOM 774 C CA . ARG A 1 93 ? -1.109 13.704 -4.864 1.00 97.88 93 ARG A CA 1
ATOM 775 C C . ARG A 1 93 ? -1.964 12.890 -3.905 1.00 97.88 93 ARG A C 1
ATOM 777 O O . ARG A 1 93 ? -3.166 13.127 -3.860 1.00 97.88 93 ARG A O 1
ATOM 784 N N . PHE A 1 94 ? -1.359 11.962 -3.166 1.00 97.94 94 PHE A N 1
ATOM 785 C CA . PHE A 1 94 ? -2.051 11.075 -2.228 1.00 97.94 94 PHE A CA 1
ATOM 786 C C . PHE A 1 94 ? -1.475 11.226 -0.811 1.00 97.94 94 PHE A C 1
ATOM 788 O O . PHE A 1 94 ? -0.898 10.278 -0.271 1.00 97.94 94 PHE A O 1
ATOM 795 N N . PRO A 1 95 ? -1.523 12.436 -0.221 1.00 96.44 95 PRO A N 1
ATOM 796 C CA . PRO A 1 95 ? -0.840 12.737 1.033 1.00 96.44 95 PRO A CA 1
ATOM 797 C C . PRO A 1 95 ? -1.277 11.848 2.199 1.00 96.44 95 PRO A C 1
ATOM 799 O O . PRO A 1 95 ? -0.448 11.551 3.056 1.00 96.44 95 PRO A O 1
ATOM 802 N N . ILE A 1 96 ? -2.532 11.397 2.256 1.00 96.94 96 ILE A N 1
ATOM 803 C CA . ILE A 1 96 ? -2.991 10.595 3.393 1.00 96.94 96 ILE A CA 1
ATOM 804 C C . ILE A 1 96 ? -2.370 9.195 3.349 1.00 96.94 96 ILE A C 1
ATOM 806 O O . ILE A 1 96 ? -1.800 8.733 4.336 1.00 96.94 96 ILE A O 1
ATOM 810 N N . LEU A 1 97 ? -2.402 8.512 2.207 1.00 94.94 97 LEU A N 1
ATOM 811 C CA . LEU A 1 97 ? -1.783 7.191 2.088 1.00 94.94 97 LEU A CA 1
ATOM 812 C C . LEU A 1 97 ? -0.253 7.259 2.084 1.00 94.94 97 LEU A C 1
ATOM 814 O O . LEU A 1 97 ? 0.407 6.431 2.712 1.00 94.94 97 LEU A O 1
ATOM 818 N N . MET A 1 98 ? 0.317 8.230 1.378 1.00 93.25 98 MET A N 1
ATOM 819 C CA . MET A 1 98 ? 1.753 8.264 1.098 1.00 93.25 98 MET A CA 1
ATOM 820 C C . MET A 1 98 ? 2.575 8.953 2.189 1.00 93.25 98 MET A C 1
ATOM 822 O O . MET A 1 98 ? 3.763 8.660 2.296 1.00 93.25 98 MET A O 1
ATOM 826 N N . ASN A 1 99 ? 1.971 9.817 3.015 1.00 89.44 99 ASN A N 1
ATOM 827 C CA . ASN A 1 99 ? 2.655 10.418 4.164 1.00 89.44 99 ASN A CA 1
ATOM 828 C C . ASN A 1 99 ? 2.204 9.777 5.477 1.00 89.44 99 ASN A C 1
ATOM 830 O O . ASN A 1 99 ? 3.045 9.333 6.255 1.00 89.44 99 ASN A O 1
ATOM 834 N N . GLU A 1 100 ? 0.896 9.691 5.728 1.00 91.25 100 GLU A N 1
ATOM 835 C CA . GLU A 1 100 ? 0.373 9.271 7.037 1.00 91.25 100 GLU A CA 1
ATOM 836 C C . GLU A 1 100 ? 0.399 7.745 7.183 1.00 91.25 100 GLU A C 1
ATOM 838 O O . GLU A 1 100 ? 1.083 7.208 8.061 1.00 91.25 100 GLU A O 1
ATOM 843 N N . LEU A 1 101 ? -0.265 7.019 6.271 1.00 90.38 101 LEU A N 1
ATOM 844 C CA . LEU A 1 101 ? -0.280 5.556 6.330 1.00 90.38 101 LEU A CA 1
ATOM 845 C C . LEU A 1 101 ? 1.122 4.975 6.145 1.00 90.38 101 LEU A C 1
ATOM 847 O O . LEU A 1 101 ? 1.483 4.064 6.885 1.00 90.38 101 LEU A O 1
ATOM 851 N N . TYR A 1 102 ? 1.921 5.513 5.219 1.00 87.44 102 TYR A N 1
ATOM 852 C CA . TYR A 1 102 ? 3.321 5.113 5.042 1.00 87.44 102 TYR A CA 1
ATOM 853 C C . TYR A 1 102 ? 4.158 5.303 6.319 1.00 87.44 102 TYR A C 1
ATOM 855 O O . TYR A 1 102 ? 4.989 4.456 6.642 1.00 87.44 102 TYR A O 1
ATOM 863 N N . SER A 1 103 ? 3.880 6.353 7.104 1.00 87.19 103 SER A N 1
ATOM 864 C CA . SER A 1 103 ? 4.483 6.566 8.433 1.00 87.19 103 SER A CA 1
ATOM 865 C C . SER A 1 103 ? 3.938 5.619 9.514 1.00 87.19 103 SER A C 1
ATOM 867 O O . SER A 1 103 ? 4.444 5.591 10.637 1.00 87.19 103 SER A O 1
ATOM 869 N N . GLY A 1 104 ? 2.924 4.817 9.183 1.00 91.25 104 GLY A N 1
ATOM 870 C CA . GLY A 1 104 ? 2.479 3.658 9.947 1.00 91.25 104 GLY A CA 1
ATOM 871 C C . GLY A 1 104 ? 1.117 3.793 10.620 1.00 91.25 104 GLY A C 1
ATOM 872 O O . GLY A 1 104 ? 0.721 2.863 11.330 1.00 91.25 104 GLY A O 1
ATOM 873 N N . LYS A 1 105 ? 0.384 4.901 10.445 1.00 94.62 105 LYS A N 1
ATOM 874 C CA . LYS A 1 105 ? -0.903 5.105 11.127 1.00 94.62 105 LYS A CA 1
ATOM 875 C C . LYS A 1 105 ? -1.854 6.033 10.368 1.00 94.62 105 LYS A C 1
ATOM 877 O O . LYS A 1 105 ? -1.434 7.041 9.823 1.00 94.62 105 LYS A O 1
ATOM 882 N N . LEU A 1 106 ? -3.147 5.724 10.443 1.00 97.50 106 LEU A N 1
ATOM 883 C CA . LEU A 1 106 ? -4.256 6.614 10.107 1.00 97.50 106 LEU A CA 1
ATOM 884 C C . LEU A 1 106 ? -5.193 6.775 11.307 1.00 97.50 106 LEU A C 1
ATOM 886 O O . LEU A 1 106 ? -5.602 5.787 11.923 1.00 97.50 106 LEU A O 1
ATOM 890 N N . GLU A 1 107 ? -5.541 8.016 11.631 1.00 98.06 107 GLU A N 1
ATOM 891 C CA . GLU A 1 107 ? -6.583 8.350 12.604 1.00 98.06 107 GLU A CA 1
ATOM 892 C C . GLU A 1 107 ? -7.982 8.260 11.973 1.00 98.06 107 GLU A C 1
ATOM 894 O O . GLU A 1 107 ? -8.114 8.442 10.761 1.00 98.06 107 GLU A O 1
ATOM 899 N N . PRO A 1 108 ? -9.054 8.063 12.772 1.00 98.06 108 PRO A N 1
ATOM 900 C CA . PRO A 1 108 ? -10.414 7.911 12.251 1.00 98.06 108 PRO A CA 1
ATOM 901 C C . PRO A 1 108 ? -10.852 9.007 11.271 1.00 98.06 108 PRO A C 1
ATOM 903 O O . PRO A 1 108 ? -11.470 8.711 10.259 1.00 98.06 108 PRO A O 1
ATOM 906 N N . HIS A 1 109 ? -10.476 10.266 11.518 1.00 98.00 109 HIS A N 1
ATOM 907 C CA . HIS A 1 109 ? -10.852 11.398 10.663 1.00 98.00 109 HIS A CA 1
ATOM 908 C C . HIS A 1 109 ? -10.127 11.441 9.300 1.00 98.00 109 HIS A C 1
ATOM 910 O O . HIS A 1 109 ? -10.396 12.337 8.500 1.00 98.00 109 HIS A O 1
ATOM 916 N N . GLN A 1 110 ? -9.161 10.548 9.058 1.00 98.19 110 GLN A N 1
ATOM 917 C CA . GLN A 1 110 ? -8.395 10.450 7.809 1.00 98.19 110 GLN A CA 1
ATOM 918 C C . GLN A 1 110 ? -8.882 9.295 6.918 1.00 98.19 110 GLN A C 1
ATOM 920 O O . GLN A 1 110 ? -8.526 9.242 5.741 1.00 98.19 110 GLN A O 1
ATOM 925 N N . LEU A 1 111 ? -9.674 8.360 7.452 1.00 98.38 111 LEU A N 1
ATOM 926 C CA . LEU A 1 111 ? -9.937 7.073 6.807 1.00 98.38 111 LEU A CA 1
ATOM 927 C C . LEU A 1 111 ? -10.748 7.196 5.516 1.00 98.38 111 LEU A C 1
ATOM 929 O O . LEU A 1 111 ? -10.421 6.544 4.524 1.00 98.38 111 LEU A O 1
ATOM 933 N N . GLU A 1 112 ? -11.783 8.037 5.489 1.00 98.56 112 GLU A N 1
ATOM 934 C CA . GLU A 1 112 ? -12.604 8.199 4.289 1.00 98.56 112 GLU A CA 1
ATOM 935 C C . GLU A 1 112 ? -11.831 8.874 3.149 1.00 98.56 112 GLU A C 1
ATOM 937 O O . GLU A 1 112 ? -12.086 8.575 1.982 1.00 98.56 112 GLU A O 1
ATOM 942 N N . GLU A 1 113 ? -10.890 9.773 3.460 1.00 98.62 113 GLU A N 1
ATOM 943 C CA . GLU A 1 113 ? -10.002 10.363 2.449 1.00 98.62 113 GLU A CA 1
ATOM 944 C C . GLU A 1 113 ? -8.973 9.340 1.962 1.00 98.62 113 GLU A C 1
ATOM 946 O O . GLU A 1 113 ? -8.822 9.165 0.757 1.00 98.62 113 GLU A O 1
ATOM 951 N N . ALA A 1 114 ? -8.360 8.573 2.869 1.00 98.56 114 ALA A N 1
ATOM 952 C CA . ALA A 1 114 ? -7.460 7.479 2.501 1.00 98.56 114 ALA A CA 1
ATOM 953 C C . ALA A 1 114 ? -8.141 6.465 1.563 1.00 98.56 114 ALA A C 1
ATOM 955 O O . ALA A 1 114 ? -7.534 5.981 0.608 1.00 98.56 114 ALA A O 1
ATOM 956 N N . LEU A 1 115 ? -9.423 6.166 1.799 1.00 98.75 115 LEU A N 1
ATOM 957 C CA . LEU A 1 115 ? -10.215 5.300 0.929 1.00 98.75 115 LEU A CA 1
ATOM 958 C C . LEU A 1 115 ? -10.410 5.906 -0.471 1.00 98.75 115 LEU A C 1
ATOM 960 O O . LEU A 1 115 ? -10.251 5.192 -1.462 1.00 98.75 115 LEU A O 1
ATOM 964 N N . ARG A 1 116 ? -10.702 7.210 -0.576 1.00 98.81 116 ARG A N 1
ATOM 965 C CA . ARG A 1 116 ? -10.818 7.915 -1.870 1.00 98.81 116 ARG A CA 1
ATOM 966 C C . ARG A 1 116 ? -9.500 7.932 -2.641 1.00 98.81 116 ARG A C 1
ATOM 968 O O . ARG A 1 116 ? -9.492 7.687 -3.853 1.00 98.81 116 ARG A O 1
ATOM 975 N N . GLU A 1 117 ? -8.393 8.198 -1.951 1.00 98.75 117 GLU A N 1
ATOM 976 C CA . GLU A 1 117 ? -7.056 8.141 -2.541 1.00 98.75 117 GLU A CA 1
ATOM 977 C C . GLU A 1 117 ? -6.760 6.731 -3.067 1.00 98.75 117 GLU A C 1
ATOM 979 O O . GLU A 1 117 ? -6.362 6.583 -4.224 1.00 98.75 117 GLU A O 1
ATOM 984 N N . LEU A 1 118 ? -7.043 5.686 -2.276 1.00 98.75 118 LEU A N 1
ATOM 985 C CA . LEU A 1 118 ? -6.798 4.294 -2.661 1.00 98.75 118 LEU A CA 1
ATOM 986 C C . LEU A 1 118 ? -7.591 3.896 -3.911 1.00 98.75 118 LEU A C 1
ATOM 988 O O . LEU A 1 118 ? -7.055 3.242 -4.804 1.00 98.75 118 LEU A O 1
ATOM 992 N N . GLU A 1 119 ? -8.861 4.298 -3.999 1.00 98.69 119 GLU A N 1
ATOM 993 C CA . GLU A 1 119 ? -9.707 4.027 -5.167 1.00 98.69 119 GLU A CA 1
ATOM 994 C C . GLU A 1 119 ? -9.218 4.750 -6.427 1.00 98.69 119 GLU A C 1
ATOM 996 O O . GLU A 1 119 ? -9.351 4.229 -7.537 1.00 98.69 119 GLU A O 1
ATOM 1001 N N . THR A 1 120 ? -8.638 5.940 -6.268 1.00 98.75 120 THR A N 1
ATOM 1002 C CA . THR A 1 120 ? -8.025 6.685 -7.375 1.00 98.75 120 THR A CA 1
ATOM 1003 C C . THR A 1 120 ? -6.734 6.008 -7.829 1.00 98.75 120 THR A C 1
ATOM 1005 O O . THR A 1 120 ? -6.571 5.749 -9.022 1.00 98.75 120 THR A O 1
ATOM 1008 N N . ILE A 1 121 ? -5.864 5.634 -6.884 1.00 98.69 121 ILE A N 1
ATOM 1009 C CA . ILE A 1 121 ? -4.634 4.875 -7.146 1.00 98.69 121 ILE A CA 1
ATOM 1010 C C . ILE A 1 121 ? -4.953 3.575 -7.883 1.00 98.69 121 ILE A C 1
ATOM 1012 O O . ILE A 1 121 ? -4.329 3.291 -8.902 1.00 98.69 121 ILE A O 1
ATOM 1016 N N . GLN A 1 122 ? -5.948 2.809 -7.423 1.00 98.69 122 GLN A N 1
ATOM 1017 C CA . GLN A 1 122 ? -6.351 1.555 -8.062 1.00 98.69 122 GLN A CA 1
ATOM 1018 C C . GLN A 1 122 ? -6.673 1.760 -9.549 1.00 98.69 122 GLN A C 1
ATOM 1020 O O . GLN A 1 122 ? -6.076 1.104 -10.401 1.00 98.69 122 GLN A O 1
ATOM 1025 N N . LYS A 1 123 ? -7.553 2.718 -9.864 1.00 98.62 123 LYS A N 1
ATOM 1026 C CA . LYS A 1 123 ? -7.973 3.029 -11.242 1.00 98.62 123 LYS A CA 1
ATOM 1027 C C . LYS A 1 123 ? -6.829 3.515 -12.130 1.00 98.62 123 LYS A C 1
ATOM 1029 O O . LYS A 1 123 ? -6.855 3.305 -13.343 1.00 98.62 123 LYS A O 1
ATOM 1034 N N . GLU A 1 124 ? -5.855 4.223 -11.564 1.00 98.69 124 GLU A N 1
ATOM 1035 C CA . GLU A 1 124 ? -4.685 4.679 -12.317 1.00 98.69 124 GLU A CA 1
ATOM 1036 C C . GLU A 1 124 ? -3.701 3.529 -12.569 1.00 98.69 124 GLU A C 1
ATOM 1038 O O . GLU A 1 124 ? -3.234 3.372 -13.698 1.00 98.69 124 GLU A O 1
ATOM 1043 N N . LEU A 1 125 ? -3.451 2.673 -11.573 1.00 98.56 125 LEU A N 1
ATOM 1044 C CA . LEU A 1 125 ? -2.578 1.503 -11.711 1.00 98.56 125 LEU A CA 1
ATOM 1045 C C . LEU A 1 125 ? -3.136 0.441 -12.672 1.00 98.56 125 LEU A C 1
ATOM 1047 O O . LEU A 1 125 ? -2.345 -0.242 -13.321 1.00 98.56 125 LEU A O 1
ATOM 1051 N N . GLU A 1 126 ? -4.460 0.342 -12.835 1.00 98.38 126 GLU A N 1
ATOM 1052 C CA . GLU A 1 126 ? -5.120 -0.508 -13.848 1.00 98.38 126 GLU A CA 1
ATOM 1053 C C . GLU A 1 126 ? -4.661 -0.199 -15.286 1.00 98.38 126 GLU A C 1
ATOM 1055 O O . GLU A 1 126 ? -4.771 -1.039 -16.179 1.00 98.38 126 GLU A O 1
ATOM 1060 N N . ARG A 1 127 ? -4.135 1.007 -15.533 1.00 98.19 127 ARG A N 1
ATOM 1061 C CA . ARG A 1 127 ? -3.702 1.465 -16.864 1.00 98.19 127 ARG A CA 1
ATOM 1062 C C . ARG A 1 127 ? -2.207 1.282 -17.111 1.00 98.19 127 ARG A C 1
ATOM 1064 O O . ARG A 1 127 ? -1.724 1.643 -18.184 1.00 98.19 127 ARG A O 1
ATOM 1071 N N . ILE A 1 128 ? -1.467 0.760 -16.134 1.00 98.31 128 ILE A N 1
ATOM 1072 C CA . ILE A 1 128 ? -0.009 0.656 -16.184 1.00 98.31 128 ILE A CA 1
ATOM 1073 C C . ILE A 1 128 ? 0.398 -0.815 -16.234 1.00 98.31 128 ILE A C 1
ATOM 1075 O O . ILE A 1 128 ? -0.052 -1.624 -15.426 1.00 98.31 128 ILE A O 1
ATOM 1079 N N . ASN A 1 129 ? 1.273 -1.158 -17.183 1.00 97.25 129 ASN A N 1
ATOM 1080 C CA . ASN A 1 129 ? 1.759 -2.526 -17.364 1.00 97.25 129 ASN A CA 1
ATOM 1081 C C . ASN A 1 129 ? 2.557 -3.006 -16.130 1.00 97.25 129 ASN A C 1
ATOM 1083 O O . ASN A 1 129 ? 3.340 -2.223 -15.584 1.00 97.25 129 ASN A O 1
ATOM 1087 N N . PRO A 1 130 ? 2.419 -4.279 -15.709 1.00 96.88 130 PRO A N 1
ATOM 1088 C CA . PRO A 1 130 ? 3.119 -4.822 -14.545 1.00 96.88 130 PRO A CA 1
ATOM 1089 C C . PRO A 1 130 ? 4.648 -4.720 -14.621 1.00 96.88 130 PRO A C 1
ATOM 1091 O O . PRO A 1 130 ? 5.294 -4.566 -13.589 1.00 96.88 130 PRO A O 1
ATOM 1094 N N . ASN A 1 131 ? 5.243 -4.722 -15.819 1.00 94.94 131 ASN A N 1
ATOM 1095 C CA . ASN A 1 131 ? 6.693 -4.566 -15.986 1.00 94.94 131 ASN A CA 1
ATOM 1096 C C . ASN A 1 131 ? 7.225 -3.174 -15.593 1.00 94.94 131 ASN A C 1
ATOM 1098 O O . ASN A 1 131 ? 8.433 -2.958 -15.556 1.00 94.94 131 ASN A O 1
ATOM 1102 N N . GLN A 1 132 ? 6.337 -2.219 -15.309 1.00 96.06 132 GLN A N 1
ATOM 1103 C CA . GLN A 1 132 ? 6.701 -0.884 -14.847 1.00 96.06 132 GLN A CA 1
ATOM 1104 C C . GLN A 1 132 ? 6.767 -0.774 -13.321 1.00 96.06 132 GLN A C 1
ATOM 1106 O O . GLN A 1 132 ? 6.944 0.340 -12.811 1.00 96.06 132 GLN A O 1
ATOM 1111 N N . VAL A 1 133 ? 6.625 -1.888 -12.598 1.00 97.44 133 VAL A N 1
ATOM 1112 C CA . VAL A 1 133 ? 6.789 -1.943 -11.142 1.00 97.44 133 VAL A CA 1
ATOM 1113 C C . VAL A 1 133 ? 8.103 -1.290 -10.713 1.00 97.44 133 VAL A C 1
ATOM 1115 O O . VAL A 1 133 ? 9.120 -1.357 -11.404 1.00 97.44 133 VAL A O 1
ATOM 1118 N N . VAL A 1 134 ? 8.074 -0.633 -9.559 1.00 97.12 134 VAL A N 1
ATOM 1119 C CA . VAL A 1 134 ? 9.265 -0.101 -8.907 1.00 97.12 134 VAL A CA 1
ATOM 1120 C C . VAL A 1 134 ? 9.443 -0.845 -7.595 1.00 97.12 134 VAL A C 1
ATOM 1122 O O . VAL A 1 134 ? 8.599 -0.735 -6.707 1.00 97.12 134 VAL A O 1
ATOM 1125 N N . TRP A 1 135 ? 10.531 -1.606 -7.476 1.00 96.44 135 TRP A N 1
ATOM 1126 C CA . TRP A 1 135 ? 10.815 -2.329 -6.237 1.00 96.44 135 TRP A CA 1
ATOM 1127 C C . TRP A 1 135 ? 11.237 -1.391 -5.105 1.00 96.44 135 TRP A C 1
ATOM 1129 O O . TRP A 1 135 ? 10.762 -1.521 -3.985 1.00 96.44 135 TRP A O 1
ATOM 1139 N N . ASP A 1 136 ? 12.084 -0.418 -5.424 1.00 95.12 136 ASP A N 1
ATOM 1140 C CA . ASP A 1 136 ? 12.607 0.562 -4.480 1.00 95.12 136 ASP A CA 1
ATOM 1141 C C . ASP A 1 136 ? 12.780 1.894 -5.230 1.00 95.12 136 ASP A C 1
ATOM 1143 O O . ASP A 1 136 ? 13.329 1.941 -6.337 1.00 95.12 136 ASP A O 1
ATOM 1147 N N . ASN A 1 137 ? 12.207 2.976 -4.699 1.00 91.44 137 ASN A N 1
ATOM 1148 C CA . ASN A 1 137 ? 12.281 4.301 -5.320 1.00 91.44 137 ASN A CA 1
ATOM 1149 C C . ASN A 1 137 ? 13.617 5.009 -5.055 1.00 91.44 137 ASN A C 1
ATOM 1151 O O . ASN A 1 137 ? 13.976 5.893 -5.838 1.00 91.44 137 ASN A O 1
ATOM 1155 N N . GLU A 1 138 ? 14.328 4.628 -3.996 1.00 91.19 138 GLU A N 1
ATOM 1156 C CA . GLU A 1 138 ? 15.639 5.153 -3.607 1.00 91.19 138 GLU A CA 1
ATOM 1157 C C . GLU A 1 138 ? 16.764 4.423 -4.358 1.00 91.19 138 GLU A C 1
ATOM 1159 O O . GLU A 1 138 ? 17.735 5.054 -4.776 1.00 91.19 138 GLU A O 1
ATOM 1164 N N . ASP A 1 139 ? 16.596 3.122 -4.619 1.00 93.12 139 ASP A N 1
ATOM 1165 C CA . ASP A 1 139 ? 17.526 2.299 -5.399 1.00 93.12 139 ASP A CA 1
ATOM 1166 C C . ASP A 1 139 ? 16.842 1.578 -6.574 1.00 93.12 139 ASP A C 1
ATOM 1168 O O . ASP A 1 139 ? 16.350 0.452 -6.474 1.00 93.12 139 ASP A O 1
ATOM 1172 N N . ARG A 1 140 ? 16.899 2.209 -7.754 1.00 91.19 140 ARG A N 1
ATOM 1173 C CA . ARG A 1 140 ? 16.307 1.690 -9.002 1.00 91.19 140 ARG A CA 1
ATOM 1174 C C . ARG A 1 140 ? 16.995 0.461 -9.579 1.00 91.19 140 ARG A C 1
ATOM 1176 O O . ARG A 1 140 ? 16.495 -0.087 -10.558 1.00 91.19 140 ARG A O 1
ATOM 1183 N N . SER A 1 141 ? 18.143 0.065 -9.034 1.00 93.25 141 SER A N 1
ATOM 1184 C CA . SER A 1 141 ? 18.826 -1.151 -9.471 1.00 93.25 141 SER A CA 1
ATOM 1185 C C . SER A 1 141 ? 18.209 -2.413 -8.864 1.00 93.25 141 SER A C 1
ATOM 1187 O O . SER A 1 141 ? 18.399 -3.503 -9.407 1.00 93.25 141 SER A O 1
ATOM 1189 N N . LYS A 1 142 ? 17.446 -2.279 -7.768 1.00 93.50 142 LYS A N 1
ATOM 1190 C CA . LYS A 1 142 ? 16.774 -3.410 -7.131 1.00 93.50 142 LYS A CA 1
ATOM 1191 C C . LYS A 1 142 ? 15.593 -3.887 -7.969 1.00 93.50 142 LYS A C 1
ATOM 1193 O O . LYS A 1 142 ? 14.810 -3.101 -8.500 1.00 93.50 142 LYS A O 1
ATOM 1198 N N . ILE A 1 143 ? 15.453 -5.204 -8.023 1.00 92.44 143 ILE A N 1
ATOM 1199 C CA . ILE A 1 143 ? 14.383 -5.905 -8.729 1.00 92.44 143 ILE A CA 1
ATOM 1200 C C . ILE A 1 143 ? 13.594 -6.768 -7.739 1.00 92.44 143 ILE A C 1
ATOM 1202 O O . ILE A 1 143 ? 14.150 -7.164 -6.709 1.00 92.44 143 ILE A O 1
ATOM 1206 N N . PRO A 1 144 ? 12.317 -7.078 -8.028 1.00 92.81 144 PRO A N 1
ATOM 1207 C CA . PRO A 1 144 ? 11.545 -7.999 -7.203 1.00 92.81 144 PRO A CA 1
ATOM 1208 C C . PRO A 1 144 ? 12.247 -9.364 -7.079 1.00 92.81 144 PRO A C 1
ATOM 1210 O O . PRO A 1 144 ? 12.878 -9.809 -8.042 1.00 92.81 144 PRO A O 1
ATOM 1213 N N . PRO A 1 145 ? 12.094 -10.086 -5.951 1.00 90.69 145 PRO A N 1
ATOM 1214 C CA . PRO A 1 145 ? 12.722 -11.395 -5.739 1.00 90.69 145 PRO A CA 1
ATOM 1215 C C . PRO A 1 145 ? 12.376 -12.450 -6.800 1.00 90.69 145 PRO A C 1
ATOM 1217 O O . PRO A 1 145 ? 13.150 -13.376 -7.032 1.00 90.69 145 PRO A O 1
ATOM 1220 N N . TRP A 1 146 ? 11.217 -12.318 -7.448 1.00 89.69 146 TRP A N 1
ATOM 1221 C CA . TRP A 1 146 ? 10.764 -13.189 -8.538 1.00 89.69 146 TRP A CA 1
ATOM 1222 C C . TRP A 1 146 ? 11.167 -12.696 -9.938 1.00 89.69 146 TRP A C 1
ATOM 1224 O O . TRP A 1 146 ? 10.872 -13.371 -10.923 1.00 89.69 146 TRP A O 1
ATOM 1234 N N . GLY A 1 147 ? 11.842 -11.548 -10.051 1.00 91.19 147 GLY A N 1
ATOM 1235 C CA . GLY A 1 147 ? 12.215 -10.943 -11.330 1.00 91.19 147 GLY A CA 1
ATOM 1236 C C . GLY A 1 147 ? 11.008 -10.779 -12.258 1.00 91.19 147 GLY A C 1
ATOM 1237 O O . GLY A 1 147 ? 9.956 -10.296 -11.842 1.00 91.19 147 GLY A O 1
ATOM 1238 N N . ASP A 1 148 ? 11.148 -11.251 -13.496 1.00 87.94 148 ASP A N 1
ATOM 1239 C CA . ASP A 1 148 ? 10.098 -11.184 -14.523 1.00 87.94 148 ASP A CA 1
ATOM 1240 C C . ASP A 1 148 ? 9.122 -12.377 -14.484 1.00 87.94 148 ASP A C 1
ATOM 1242 O O . ASP A 1 148 ? 8.233 -12.493 -15.329 1.00 87.94 148 ASP A O 1
ATOM 1246 N N . ASN A 1 149 ? 9.272 -13.291 -13.517 1.00 91.50 149 ASN A N 1
ATOM 1247 C CA . ASN A 1 149 ? 8.447 -14.492 -13.405 1.00 91.50 149 ASN A CA 1
ATOM 1248 C C . ASN A 1 149 ? 7.118 -14.197 -12.688 1.00 91.50 149 ASN A C 1
ATOM 1250 O O . ASN A 1 149 ? 6.916 -14.587 -11.537 1.00 91.50 149 ASN A O 1
ATOM 1254 N N . ILE A 1 150 ? 6.218 -13.489 -13.371 1.00 90.81 150 ILE A N 1
ATOM 1255 C CA . ILE A 1 150 ? 4.866 -13.170 -12.890 1.00 90.81 150 ILE A CA 1
ATOM 1256 C C . ILE A 1 150 ? 3.795 -13.989 -13.623 1.00 90.81 150 ILE A C 1
ATOM 1258 O O . ILE A 1 150 ? 3.981 -14.404 -14.767 1.00 90.81 150 ILE A O 1
ATOM 1262 N N . SER A 1 151 ? 2.654 -14.221 -12.965 1.00 90.44 151 SER A N 1
ATOM 1263 C CA . SER A 1 151 ? 1.519 -14.925 -13.578 1.00 90.44 151 SER A CA 1
ATOM 1264 C C . SER A 1 151 ? 1.011 -14.181 -14.825 1.00 90.44 151 SER A C 1
ATOM 1266 O O . SER A 1 151 ? 0.859 -12.959 -14.763 1.00 90.44 151 SER A O 1
ATOM 1268 N N . PRO A 1 152 ? 0.663 -14.882 -15.924 1.00 90.12 152 PRO A N 1
ATOM 1269 C CA . PRO A 1 152 ? 0.080 -14.258 -17.117 1.00 90.12 152 PRO A CA 1
ATOM 1270 C C . PRO A 1 152 ? -1.290 -13.607 -16.862 1.00 90.12 152 PRO A C 1
ATOM 1272 O O . PRO A 1 152 ? -1.755 -12.809 -17.679 1.00 90.12 152 PRO A O 1
ATOM 1275 N N . ASP A 1 153 ? -1.937 -13.928 -15.739 1.00 91.19 153 ASP A N 1
ATOM 1276 C CA . ASP A 1 153 ? -3.197 -13.305 -15.330 1.00 91.19 153 ASP A CA 1
ATOM 1277 C C . ASP A 1 153 ? -3.003 -11.886 -14.767 1.00 91.19 153 ASP A C 1
ATOM 1279 O O . ASP A 1 153 ? -3.954 -11.104 -14.748 1.00 91.19 153 ASP A O 1
ATOM 1283 N N . ILE A 1 154 ? -1.780 -11.520 -14.358 1.00 93.44 154 ILE A N 1
ATOM 1284 C CA . ILE A 1 154 ? -1.440 -10.170 -13.892 1.00 93.44 154 ILE A CA 1
ATOM 1285 C C . ILE A 1 154 ? -1.228 -9.277 -15.116 1.00 93.44 154 ILE A C 1
ATOM 1287 O O . ILE A 1 154 ? -0.192 -9.330 -15.778 1.00 93.44 154 ILE A O 1
ATOM 1291 N N . LYS A 1 155 ? -2.223 -8.442 -15.424 1.00 94.81 155 LYS A N 1
ATOM 1292 C CA . LYS A 1 155 ? -2.230 -7.591 -16.630 1.00 94.81 155 LYS A CA 1
ATOM 1293 C C . LYS A 1 155 ? -1.886 -6.130 -16.357 1.00 94.81 155 LYS A C 1
ATOM 1295 O O . LYS A 1 155 ? -1.519 -5.418 -17.291 1.00 94.81 155 LYS A O 1
ATOM 1300 N N . ALA A 1 156 ? -1.982 -5.695 -15.102 1.00 98.00 156 ALA A N 1
ATOM 1301 C CA . ALA A 1 156 ? -1.744 -4.319 -14.684 1.00 98.00 156 ALA A CA 1
ATOM 1302 C C . ALA A 1 156 ? -1.110 -4.246 -13.287 1.00 98.00 156 ALA A C 1
ATOM 1304 O O . ALA A 1 156 ? -1.147 -5.212 -12.521 1.00 98.00 156 ALA A O 1
ATOM 1305 N N . LEU A 1 157 ? -0.558 -3.081 -12.930 1.00 98.25 157 LEU A N 1
ATOM 1306 C CA . LEU A 1 157 ? 0.009 -2.846 -11.596 1.00 98.25 157 LEU A CA 1
ATOM 1307 C C . LEU A 1 157 ? -1.032 -2.922 -10.471 1.00 98.25 157 LEU A C 1
ATOM 1309 O O . LEU A 1 157 ? -0.669 -3.233 -9.337 1.00 98.25 157 LEU A O 1
ATOM 1313 N N . SER A 1 158 ? -2.314 -2.702 -10.773 1.00 97.94 158 SER A N 1
ATOM 1314 C CA . SER A 1 158 ? -3.414 -2.890 -9.818 1.00 97.94 158 SER A CA 1
ATOM 1315 C C . SER A 1 158 ? -3.518 -4.329 -9.306 1.00 97.94 158 SER A C 1
ATOM 1317 O O . SER A 1 158 ? -3.932 -4.532 -8.167 1.00 97.94 158 SER A O 1
ATOM 1319 N N . ASP A 1 159 ? -3.103 -5.311 -10.114 1.00 96.50 159 ASP A N 1
ATOM 1320 C CA . ASP A 1 159 ? -3.174 -6.746 -9.807 1.00 96.50 159 ASP A CA 1
ATOM 1321 C C . ASP A 1 159 ? -1.819 -7.340 -9.395 1.00 96.50 159 ASP A C 1
ATOM 1323 O O . ASP A 1 159 ? -1.742 -8.503 -9.004 1.00 96.50 159 ASP A O 1
ATOM 1327 N N . TYR A 1 160 ? -0.748 -6.548 -9.478 1.00 97.31 160 TYR A N 1
ATOM 1328 C CA . TYR A 1 160 ? 0.629 -7.011 -9.305 1.00 97.31 160 TYR A CA 1
ATOM 1329 C C . TYR A 1 160 ? 0.949 -7.427 -7.865 1.00 97.31 160 TYR A C 1
ATOM 1331 O O . TYR A 1 160 ? 1.615 -8.433 -7.625 1.00 97.31 160 TYR A O 1
ATOM 1339 N N . PHE A 1 161 ? 0.477 -6.648 -6.893 1.00 96.94 161 PHE A N 1
ATOM 1340 C CA . PHE A 1 161 ? 0.810 -6.851 -5.488 1.00 96.94 161 PHE A CA 1
ATOM 1341 C C . PHE A 1 161 ? -0.131 -7.876 -4.857 1.00 96.94 161 PHE A C 1
ATOM 1343 O O . PHE A 1 161 ? -1.270 -7.563 -4.506 1.00 96.94 161 PHE A O 1
ATOM 1350 N N . VAL A 1 162 ? 0.368 -9.099 -4.677 1.00 95.62 162 VAL A N 1
ATOM 1351 C CA . VAL A 1 162 ? -0.343 -10.202 -4.019 1.00 95.62 162 VAL A CA 1
ATOM 1352 C C . VAL A 1 162 ? 0.298 -10.485 -2.660 1.00 95.62 162 VAL A C 1
ATOM 1354 O O . VAL A 1 162 ? 1.498 -10.724 -2.572 1.00 95.62 162 VAL A O 1
ATOM 1357 N N . THR A 1 163 ? -0.498 -10.432 -1.593 1.00 94.00 163 THR A N 1
ATOM 1358 C CA . THR A 1 163 ? -0.044 -10.656 -0.215 1.00 94.00 163 THR A CA 1
ATOM 1359 C C . THR A 1 163 ? 0.381 -12.104 0.023 1.00 94.00 163 THR A C 1
ATOM 1361 O O . THR A 1 163 ? 0.035 -13.007 -0.739 1.00 94.00 163 THR A O 1
ATOM 1364 N N . SER A 1 164 ? 1.048 -12.359 1.148 1.00 88.50 164 SER A N 1
ATOM 1365 C CA . SER A 1 164 ? 1.404 -13.704 1.629 1.00 88.50 164 SER A CA 1
ATOM 1366 C C . SER A 1 164 ? 0.204 -14.655 1.751 1.00 88.50 164 SER A C 1
ATOM 1368 O O . SER A 1 164 ? 0.369 -15.870 1.672 1.00 88.50 164 SER A O 1
ATOM 1370 N N . SER A 1 165 ? -1.012 -14.118 1.907 1.00 87.12 165 SER A N 1
ATOM 1371 C CA . SER A 1 165 ? -2.263 -14.892 1.934 1.00 87.12 165 SER A CA 1
ATOM 1372 C C . SER A 1 165 ? -2.900 -15.108 0.553 1.00 87.12 165 SER A C 1
ATOM 1374 O O . SER A 1 165 ? -4.013 -15.624 0.468 1.00 87.12 165 SER A O 1
ATOM 1376 N N . GLY A 1 166 ? -2.224 -14.706 -0.528 1.00 91.50 166 GLY A N 1
ATOM 1377 C CA . GLY A 1 166 ? -2.701 -14.859 -1.903 1.00 91.50 166 GLY A CA 1
ATOM 1378 C C . GLY A 1 166 ? -3.773 -13.846 -2.313 1.00 91.50 166 GLY A C 1
ATOM 1379 O O . GLY A 1 166 ? -4.458 -14.054 -3.312 1.0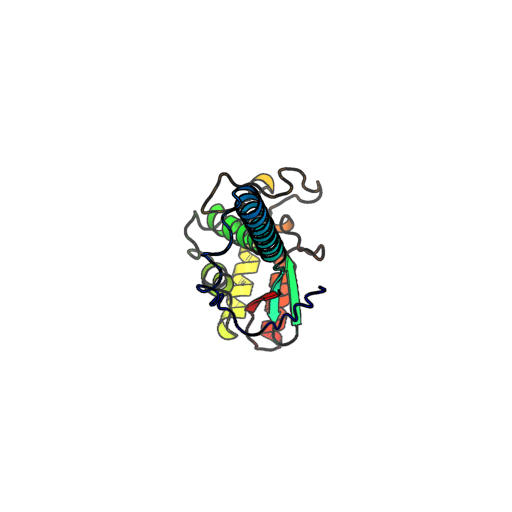0 91.50 166 GLY A O 1
ATOM 1380 N N . LYS A 1 167 ? -3.960 -12.761 -1.550 1.00 95.25 167 LYS A N 1
ATOM 1381 C CA . LYS A 1 167 ? -4.969 -11.728 -1.835 1.00 95.25 167 LYS A CA 1
ATOM 1382 C C . LYS A 1 167 ? -4.330 -10.511 -2.487 1.00 95.25 167 LYS A C 1
ATOM 1384 O O . LYS A 1 167 ? -3.217 -10.138 -2.140 1.00 95.25 167 LYS A O 1
ATOM 1389 N N . ASN A 1 168 ? -5.062 -9.834 -3.361 1.00 97.00 168 ASN A N 1
ATOM 1390 C CA . ASN A 1 168 ? -4.641 -8.543 -3.895 1.00 97.00 168 ASN A CA 1
ATOM 1391 C C . ASN A 1 168 ? -4.467 -7.504 -2.763 1.00 97.00 168 ASN A C 1
ATOM 1393 O O . ASN A 1 168 ? -5.373 -7.318 -1.946 1.00 97.00 168 ASN A O 1
ATOM 1397 N N . LEU A 1 169 ? -3.316 -6.828 -2.713 1.00 98.19 169 LEU A N 1
ATOM 1398 C CA . LEU A 1 169 ? -2.955 -5.894 -1.642 1.00 98.19 169 LEU A CA 1
ATOM 1399 C C . LEU A 1 169 ? -3.907 -4.696 -1.565 1.00 98.19 169 LEU A C 1
ATOM 1401 O O . LEU A 1 169 ? -4.339 -4.344 -0.471 1.00 98.19 169 LEU A O 1
ATOM 1405 N N . ILE A 1 170 ? -4.288 -4.105 -2.702 1.00 98.44 170 ILE A N 1
ATOM 1406 C CA . ILE A 1 170 ? -5.231 -2.974 -2.733 1.00 98.44 170 ILE A CA 1
ATOM 1407 C C . ILE A 1 170 ? -6.564 -3.391 -2.105 1.00 98.44 170 ILE A C 1
ATOM 1409 O O . ILE A 1 170 ? -7.118 -2.666 -1.282 1.00 98.44 170 ILE A O 1
ATOM 1413 N N . SER A 1 171 ? -7.045 -4.596 -2.420 1.00 98.12 171 SER A N 1
ATOM 1414 C CA . SER A 1 171 ? -8.270 -5.147 -1.826 1.00 98.12 171 SER A CA 1
ATOM 1415 C C . SER A 1 171 ? -8.144 -5.355 -0.312 1.00 98.12 171 SER A C 1
ATOM 1417 O O . SER A 1 171 ? -9.101 -5.119 0.426 1.00 98.12 171 SER A O 1
ATOM 1419 N N . VAL A 1 172 ? -6.966 -5.768 0.164 1.00 98.38 172 VAL A N 1
ATOM 1420 C CA . VAL A 1 172 ? -6.678 -5.923 1.597 1.00 98.38 172 VAL A CA 1
ATOM 1421 C C . VAL A 1 172 ? -6.669 -4.569 2.312 1.00 98.38 172 VAL A C 1
ATOM 1423 O O . VAL A 1 172 ? -7.349 -4.433 3.329 1.00 98.38 172 VAL A O 1
ATOM 1426 N N . ILE A 1 173 ? -5.976 -3.561 1.768 1.00 98.44 173 ILE A N 1
ATOM 1427 C CA . ILE A 1 173 ? -5.961 -2.198 2.326 1.00 98.44 173 ILE A CA 1
ATOM 1428 C C . ILE A 1 173 ? -7.380 -1.622 2.330 1.00 98.44 173 ILE A C 1
ATOM 1430 O O . ILE A 1 173 ? -7.826 -1.098 3.348 1.00 98.44 173 ILE A O 1
ATOM 1434 N N . LYS A 1 174 ? -8.126 -1.784 1.230 1.00 98.69 174 LYS A N 1
ATOM 1435 C CA . LYS A 1 174 ? -9.515 -1.326 1.122 1.00 98.69 174 LYS A CA 1
ATOM 1436 C C . LYS A 1 174 ? -10.395 -1.947 2.200 1.00 98.69 174 LYS A C 1
ATOM 1438 O O . LYS A 1 174 ? -11.178 -1.238 2.825 1.00 98.69 174 LYS A O 1
ATOM 1443 N N . ARG A 1 175 ? -10.271 -3.258 2.438 1.00 98.50 175 ARG A N 1
ATOM 1444 C CA . ARG A 1 175 ? -11.057 -3.925 3.480 1.00 98.50 175 ARG A CA 1
ATOM 1445 C C . ARG A 1 175 ? -10.697 -3.410 4.872 1.00 98.50 175 ARG A C 1
ATOM 1447 O O . ARG A 1 175 ? -11.607 -3.105 5.630 1.00 98.50 175 ARG A O 1
ATOM 1454 N N . ALA A 1 176 ? -9.408 -3.265 5.170 1.00 98.50 176 ALA A N 1
ATOM 1455 C CA . ALA A 1 176 ? -8.955 -2.730 6.449 1.00 98.50 176 ALA A CA 1
ATOM 1456 C C . ALA A 1 176 ? -9.449 -1.289 6.682 1.00 98.50 176 ALA A C 1
ATOM 1458 O O . ALA A 1 176 ? -9.886 -0.970 7.781 1.00 98.50 176 ALA A O 1
ATOM 1459 N N . LEU A 1 177 ? -9.437 -0.434 5.652 1.00 98.75 177 LEU A N 1
ATOM 1460 C CA . LEU A 1 177 ? -9.994 0.920 5.733 1.00 98.75 177 LEU A CA 1
ATOM 1461 C C . LEU A 1 177 ? -11.495 0.903 6.038 1.00 98.75 177 LEU A C 1
ATOM 1463 O O . LEU A 1 177 ? -11.931 1.627 6.924 1.00 98.75 177 LEU A O 1
ATOM 1467 N N . LEU A 1 178 ? -12.273 0.070 5.340 1.00 98.69 178 LEU A N 1
ATOM 1468 C CA . LEU A 1 178 ? -13.714 -0.054 5.582 1.00 98.69 178 LEU A CA 1
ATOM 1469 C C . LEU A 1 178 ? -14.012 -0.532 7.009 1.00 98.69 178 LEU A C 1
ATOM 1471 O O . LEU A 1 178 ? -14.826 0.080 7.688 1.00 98.69 178 LEU A O 1
ATOM 1475 N N . ASP A 1 179 ? -13.300 -1.555 7.488 1.00 98.56 179 ASP A N 1
ATOM 1476 C CA . ASP A 1 179 ? -13.455 -2.044 8.863 1.00 98.56 179 ASP A CA 1
ATOM 1477 C C . ASP A 1 179 ? -13.070 -0.968 9.896 1.00 98.56 179 ASP A C 1
ATOM 1479 O O . ASP A 1 179 ? -13.745 -0.804 10.909 1.00 98.56 179 ASP A O 1
ATOM 1483 N N . ALA A 1 180 ? -12.030 -0.171 9.630 1.00 98.50 180 ALA A N 1
ATOM 1484 C CA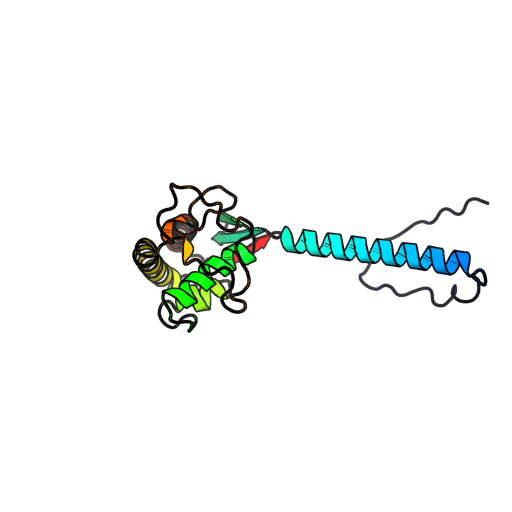 . ALA A 1 180 ? -11.630 0.928 10.509 1.00 98.50 180 ALA A CA 1
ATOM 1485 C C . ALA A 1 180 ? -12.667 2.064 10.545 1.00 98.50 180 ALA A C 1
ATOM 1487 O O . ALA A 1 180 ? -12.887 2.655 11.603 1.00 98.50 180 ALA A O 1
ATOM 1488 N N . ILE A 1 181 ? -13.311 2.357 9.407 1.00 98.50 181 ILE A N 1
ATOM 1489 C CA . ILE A 1 181 ? -14.389 3.351 9.294 1.00 98.50 181 ILE A CA 1
ATOM 1490 C C . ILE A 1 181 ? -15.614 2.885 10.082 1.00 98.50 181 ILE A C 1
ATOM 1492 O O . ILE A 1 181 ? -16.146 3.648 10.892 1.00 98.50 181 ILE A O 1
ATOM 1496 N N . ASP A 1 182 ? -16.031 1.634 9.875 1.00 98.06 182 ASP A N 1
ATOM 1497 C CA . ASP A 1 182 ? -17.213 1.052 10.514 1.00 98.06 182 ASP A CA 1
ATOM 1498 C C . ASP A 1 182 ? -17.065 1.033 12.045 1.00 98.06 182 ASP A C 1
ATOM 1500 O O . ASP A 1 182 ? -17.970 1.458 12.768 1.00 98.06 182 ASP A O 1
ATOM 1504 N N . GLU A 1 183 ? -15.890 0.634 12.538 1.00 97.31 183 GLU A N 1
ATOM 1505 C CA . GLU A 1 183 ? -15.572 0.581 13.972 1.00 97.31 183 GLU A CA 1
ATOM 1506 C C . GLU A 1 183 ? -15.149 1.948 14.550 1.00 97.31 183 GLU A C 1
ATOM 1508 O O . GLU A 1 183 ? -15.061 2.121 15.767 1.00 97.31 183 GLU A O 1
ATOM 1513 N N . ARG A 1 184 ? -14.901 2.952 13.694 1.00 97.31 184 ARG A N 1
ATOM 1514 C CA . ARG A 1 184 ? -14.396 4.295 14.054 1.00 97.31 184 ARG A CA 1
ATOM 1515 C C . ARG A 1 184 ? -13.090 4.256 14.850 1.00 97.31 184 ARG A C 1
ATOM 1517 O O . ARG A 1 184 ? -12.886 5.027 15.792 1.00 97.31 184 ARG A O 1
ATOM 1524 N N . VAL A 1 185 ? -12.192 3.362 14.456 1.00 98.19 185 VAL A N 1
ATOM 1525 C CA . VAL A 1 185 ? -10.886 3.151 15.092 1.00 98.19 185 VAL A CA 1
ATOM 1526 C C . VAL A 1 185 ? -9.754 3.524 14.146 1.00 98.19 185 VAL A C 1
ATOM 1528 O O . VAL A 1 185 ? -9.924 3.627 12.940 1.00 98.19 185 VAL A O 1
ATOM 1531 N N . LYS A 1 186 ? -8.560 3.726 14.700 1.00 98.06 186 LYS A N 1
ATOM 1532 C CA . LYS A 1 186 ? -7.344 3.912 13.903 1.00 98.06 186 LYS A CA 1
ATOM 1533 C C . LYS A 1 186 ? -6.995 2.654 13.099 1.00 98.06 186 LYS A C 1
ATOM 1535 O O . LYS A 1 186 ? -7.251 1.533 13.543 1.00 98.06 186 LYS A O 1
ATOM 1540 N N . LEU A 1 187 ? -6.297 2.856 11.989 1.00 98.44 187 LEU A N 1
ATOM 1541 C CA . LEU A 1 187 ? -5.631 1.800 11.230 1.00 98.44 187 LEU A CA 1
ATOM 1542 C C . LEU A 1 187 ? -4.117 1.973 11.380 1.00 98.44 187 LEU A C 1
ATOM 1544 O O . LEU A 1 187 ? -3.602 3.078 11.248 1.00 98.44 187 LEU A O 1
ATOM 1548 N N . GLU A 1 188 ? -3.392 0.899 11.685 1.00 97.44 188 GLU A N 1
ATOM 1549 C CA . GLU A 1 188 ? -1.937 0.941 11.884 1.00 97.44 188 GLU A CA 1
ATOM 1550 C C . GLU A 1 188 ? -1.220 -0.098 11.022 1.00 97.44 188 GLU A C 1
ATOM 1552 O O . GLU A 1 188 ? -1.676 -1.234 10.922 1.00 97.44 188 GLU A O 1
ATOM 1557 N N . ILE A 1 189 ? -0.051 0.247 10.484 1.00 95.38 189 ILE A N 1
ATOM 1558 C CA . ILE A 1 189 ? 0.911 -0.745 9.996 1.00 95.38 189 ILE A CA 1
ATOM 1559 C C . ILE A 1 189 ? 1.715 -1.235 11.200 1.00 95.38 189 ILE A C 1
ATOM 1561 O O . ILE A 1 189 ? 2.238 -0.439 11.986 1.00 95.38 189 ILE A O 1
ATOM 1565 N N . LYS A 1 190 ? 1.823 -2.552 11.364 1.00 93.88 190 LYS A N 1
ATOM 1566 C CA . LYS A 1 190 ? 2.698 -3.170 12.367 1.00 93.88 190 LYS A CA 1
ATOM 1567 C C . LYS A 1 190 ? 3.497 -4.299 11.737 1.00 93.88 190 LYS A C 1
ATOM 1569 O O . LYS A 1 190 ? 3.065 -4.900 10.756 1.00 93.88 190 LYS A O 1
ATOM 1574 N N . SER A 1 191 ? 4.612 -4.618 12.376 1.00 88.44 191 SER A N 1
ATOM 1575 C CA . SER A 1 191 ? 5.379 -5.834 12.123 1.00 88.44 191 SER A CA 1
ATOM 1576 C C . SER A 1 191 ? 5.160 -6.804 13.277 1.00 88.44 191 SER A C 1
ATOM 1578 O O . SER A 1 191 ? 5.165 -6.386 14.438 1.00 88.44 191 SER A O 1
ATOM 1580 N N . LEU A 1 192 ? 4.952 -8.080 12.966 1.00 76.69 192 LEU A N 1
ATOM 1581 C CA . LEU A 1 192 ? 4.991 -9.157 13.951 1.00 76.69 192 LEU A CA 1
ATOM 1582 C C . LEU A 1 192 ? 6.337 -9.876 13.833 1.00 76.69 192 LEU A C 1
ATOM 1584 O O . LEU A 1 192 ? 6.719 -10.282 12.733 1.00 76.69 192 LEU A O 1
ATOM 1588 N N . CYS A 1 193 ? 7.022 -9.975 14.974 1.00 55.44 193 CYS A N 1
ATOM 1589 C CA . CYS A 1 193 ? 8.262 -10.721 15.174 1.00 55.44 193 CYS A CA 1
ATOM 1590 C C . CYS A 1 193 ? 7.993 -12.190 15.492 1.00 55.44 193 CYS A C 1
ATOM 1592 O O . CYS A 1 193 ? 7.023 -12.448 16.244 1.00 55.44 193 CYS A O 1
#

Sequence (193 aa):
MRFRFRFSIEGNRLELLSGLWEMIQEKSLRACLQKFQDKYSRNLKFYSRESEELMTVGLKVDLYWYSIGTGDFLHSFFSTICVRLENNVLGSRFPILMNELYSGKLEPHQLEEALRELETIQKELERINPNQVVWDNEDRSKIPPWGDNISPDIKALSDYFVTSSGKNLISVIKRALLDAIDERVKLEIKSLC

InterPro domains:
  IPR028185 Immunity protein 70 [PF15601] (59-189)